Protein AF-A0A2A2JD02-F1 (afdb_monomer)

Foldseek 3Di:
DDPVVVVVLVVLQVVQWDKDWDADDFQQARQDIDIDTDGDDVVVSVVVVVVCVQPDFDWDQDPPHNDTDGPVVPDDDDDDDDPDDDPPDPDDDDDDDDDDDDPPDDPPPDDDLCCVPLPQLLQQLLQLAPCSVVSCVVRADPKAWPDKDWAQQDPVSPWIWIWTWIARVVQLETETYTEDTPVLLVCQVVVPCVQQPDWDAALLGDIGGPSLLSSLCVRCVVCVVVSLLVVCVVRVPGAYEFEYAESRLSSSVSVLSNCCSVVVDDSVRYHYDYAQYDPDDWDGAWDWAFPDQQEVVGDIDIDGDTDDCVGCVVDPDPSDPCRRQHHNNDRSNVCSHPPD

Mean predicted aligned error: 16.45 Å

Nearest PDB structures (foldseek):
  2ix9-assembly1_A  TM=7.302E-01  e=7.515E-09  Aspergillus niger
  1usw-assembly1_A  TM=7.615E-01  e=2.563E-08  Aspergillus niger
  2bjh-assembly3_C  TM=7.466E-01  e=2.563E-08  Aspergillus niger
  5ap9-assembly1_A  TM=7.128E-01  e=1.981E-07  Thermomyces lanuginosus
  3g7n-assembly2_B  TM=6.632E-01  e=7.336E-08  Penicillium expansum

Organism: NCBI:txid2018661

Sequence (340 aa):
MNVHNNRVGRRVAANTMRTECKCHGVSGSCVTKTCWKVVNRLSNITTLLRKKYTNAQQVIVKPNSNALIIQSMISSGRGRTERYLSEAKANKMLSLVLSACLVGLLSAATYSDDVARNKMLHLAAAAYSDNPQLCLTNKFTNAVLKKNYHIGCDFENVDTCSGYLATLNGDKAILLVFRGTQGFLQLILEADKSVLEEHVDWVGGGKVSKYFSSAFMAVWNHGMKDDYLTLRSQYPGYQVWVTGHSLGAAMANLAASYLIANKLADAANMQVVTFGEAFGYRHQQYEVFYHNDMRPGAAYKVCQGDEDNSCSDGLLIAASIPDHVTYFQHNIMAWGTFEL

InterPro domains:
  IPR002921 Fungal lipase-type domain [PF01764] (176-278)
  IPR005817 Wnt [PF00110] (1-67)
  IPR018161 Wnt protein, conserved site [PS00246] (21-30)
  IPR029058 Alpha/Beta hydrolase fold [G3DSA:3.40.50.1820] (114-277)
  IPR029058 Alpha/Beta hydrolase fold [G3DSA:3.40.50.1820] (278-339)
  IPR029058 Alpha/Beta hydrolase fold [SSF53474] (119-332)

pLDDT: mean 74.25, std 19.11, range [31.0, 98.44]

Structure (mmCIF, N/CA/C/O backbone):
data_AF-A0A2A2JD02-F1
#
_entry.id   AF-A0A2A2JD02-F1
#
loop_
_atom_site.group_PDB
_atom_site.id
_atom_site.type_symbol
_atom_site.label_atom_id
_atom_site.label_alt_id
_atom_site.label_comp_id
_atom_site.label_asym_id
_atom_site.label_entity_id
_atom_site.label_seq_id
_atom_site.pdbx_PDB_ins_code
_atom_site.Cartn_x
_atom_site.Cartn_y
_atom_site.Cartn_z
_atom_site.occupancy
_atom_site.B_iso_or_equiv
_atom_site.auth_seq_id
_atom_site.auth_comp_id
_atom_site.auth_asym_id
_atom_site.auth_atom_id
_atom_site.pdbx_PDB_model_num
ATOM 1 N N . MET A 1 1 ? 28.364 -27.036 -42.033 1.00 48.81 1 MET A N 1
ATOM 2 C CA . MET A 1 1 ? 28.108 -25.681 -41.485 1.00 48.81 1 MET A CA 1
ATOM 3 C C . MET A 1 1 ? 29.445 -25.085 -41.035 1.00 48.81 1 MET A C 1
ATOM 5 O O . MET A 1 1 ? 30.215 -25.793 -40.403 1.00 48.81 1 MET A O 1
ATOM 9 N N . ASN A 1 2 ? 29.781 -23.861 -41.454 1.00 72.31 2 ASN A N 1
ATOM 10 C CA . ASN A 1 2 ? 31.137 -23.289 -41.369 1.00 72.31 2 ASN A CA 1
ATOM 11 C C . ASN A 1 2 ? 31.634 -23.151 -39.905 1.00 72.31 2 ASN A C 1
ATOM 13 O O . ASN A 1 2 ? 30.996 -22.474 -39.097 1.00 72.31 2 ASN A O 1
ATOM 17 N N . VAL A 1 3 ? 32.781 -23.766 -39.572 1.00 76.38 3 VAL A N 1
ATOM 18 C CA . VAL A 1 3 ? 33.400 -23.760 -38.224 1.00 76.38 3 VAL A CA 1
ATOM 19 C C . VAL A 1 3 ? 33.625 -22.334 -37.710 1.00 76.38 3 VAL A C 1
ATOM 21 O O . VAL A 1 3 ? 33.445 -22.064 -36.520 1.00 76.38 3 VAL A O 1
ATOM 24 N N . HIS A 1 4 ? 33.949 -21.399 -38.608 1.00 76.06 4 HIS A N 1
ATOM 25 C CA . HIS A 1 4 ? 34.109 -19.987 -38.278 1.00 76.06 4 HIS A CA 1
ATOM 26 C C . HIS A 1 4 ? 32.797 -19.362 -37.785 1.00 76.06 4 HIS A C 1
ATOM 28 O O . HIS A 1 4 ? 32.778 -18.748 -36.720 1.00 76.06 4 HIS A O 1
ATOM 34 N N . ASN A 1 5 ? 31.692 -19.572 -38.505 1.00 79.06 5 ASN A N 1
ATOM 35 C CA . ASN A 1 5 ? 30.388 -18.997 -38.160 1.00 79.06 5 ASN A CA 1
ATOM 36 C C . ASN A 1 5 ? 29.882 -19.537 -36.819 1.00 79.06 5 ASN A C 1
ATOM 38 O O . ASN A 1 5 ? 29.409 -18.769 -35.983 1.00 79.06 5 ASN A O 1
ATOM 42 N N . ASN A 1 6 ? 30.084 -20.833 -36.566 1.00 80.69 6 ASN A N 1
ATOM 43 C CA . ASN A 1 6 ? 29.745 -21.445 -35.282 1.00 80.69 6 ASN A CA 1
ATOM 44 C C . ASN A 1 6 ? 30.583 -20.852 -34.136 1.00 80.69 6 ASN A C 1
ATOM 46 O O . ASN A 1 6 ? 30.063 -20.593 -33.050 1.00 80.69 6 ASN A O 1
ATOM 50 N N . ARG A 1 7 ? 31.877 -20.589 -34.372 1.00 82.75 7 ARG A N 1
ATOM 51 C CA . ARG A 1 7 ? 32.766 -19.950 -33.388 1.00 82.75 7 ARG A CA 1
ATOM 52 C C . ARG A 1 7 ? 32.373 -18.498 -33.112 1.00 82.75 7 ARG A C 1
ATOM 54 O O . ARG A 1 7 ? 32.372 -18.092 -31.952 1.00 82.75 7 ARG A O 1
ATOM 61 N N . VAL A 1 8 ? 32.025 -17.730 -34.144 1.00 84.00 8 VAL A N 1
ATOM 62 C CA . VAL A 1 8 ? 31.552 -16.342 -34.004 1.00 84.00 8 VAL A CA 1
ATOM 63 C C . VAL A 1 8 ? 30.224 -16.301 -33.251 1.00 84.00 8 VAL A C 1
ATOM 65 O O . VAL A 1 8 ? 30.105 -15.528 -32.304 1.00 84.00 8 VAL A O 1
ATOM 68 N N . GLY A 1 9 ? 29.271 -17.175 -33.593 1.00 84.25 9 GLY A N 1
ATOM 69 C CA . GLY A 1 9 ? 27.986 -17.289 -32.899 1.00 84.25 9 GLY A CA 1
ATOM 70 C C . GLY A 1 9 ? 28.154 -17.598 -31.411 1.00 84.25 9 GLY A C 1
ATOM 71 O O . GLY A 1 9 ? 27.642 -16.857 -30.575 1.00 84.25 9 GLY A O 1
ATOM 72 N N . ARG A 1 10 ? 28.960 -18.613 -31.065 1.00 87.56 10 ARG A N 1
ATOM 73 C CA . ARG A 1 10 ? 29.265 -18.943 -29.659 1.00 87.56 10 ARG A CA 1
ATOM 74 C C . ARG A 1 10 ? 29.948 -17.795 -28.918 1.00 87.56 10 ARG A C 1
ATOM 76 O O . ARG A 1 10 ? 29.599 -17.526 -27.776 1.00 87.56 10 ARG A O 1
ATOM 83 N N . ARG A 1 11 ? 30.887 -17.093 -29.561 1.00 86.56 11 ARG A N 1
ATOM 84 C CA . ARG A 1 11 ? 31.579 -15.945 -28.951 1.00 86.56 11 ARG A CA 1
ATOM 85 C C . ARG A 1 11 ? 30.631 -14.775 -28.697 1.00 86.56 11 ARG A C 1
ATOM 87 O O . ARG A 1 11 ? 30.708 -14.159 -27.643 1.00 86.56 11 ARG A O 1
ATOM 94 N N . VAL A 1 12 ? 29.741 -14.461 -29.639 1.00 86.38 12 VAL A N 1
ATOM 95 C CA . VAL A 1 12 ? 28.748 -13.394 -29.444 1.00 86.38 12 VAL A CA 1
ATOM 96 C C . VAL A 1 12 ? 27.753 -13.783 -28.355 1.00 86.38 12 VAL A C 1
ATOM 98 O O . VAL A 1 12 ? 27.479 -12.957 -27.491 1.00 86.38 12 VAL A O 1
ATOM 101 N N . ALA A 1 13 ? 27.283 -15.032 -28.333 1.00 86.62 13 ALA A N 1
ATOM 102 C CA . ALA A 1 13 ? 26.402 -15.526 -27.278 1.00 86.62 13 ALA A CA 1
ATOM 103 C C . ALA A 1 13 ? 27.061 -15.437 -25.891 1.00 86.62 13 ALA A C 1
ATOM 105 O O . ALA A 1 13 ? 26.454 -14.891 -24.976 1.00 86.62 13 ALA A O 1
ATOM 106 N N . ALA A 1 14 ? 28.316 -15.882 -25.757 1.00 85.69 14 ALA A N 1
ATOM 107 C CA . ALA A 1 14 ? 29.069 -15.832 -24.502 1.00 85.69 14 ALA A CA 1
ATOM 108 C C . ALA A 1 14 ? 29.338 -14.392 -24.029 1.00 85.69 14 ALA A C 1
ATOM 110 O O . ALA A 1 14 ? 29.111 -14.062 -22.868 1.00 85.69 14 ALA A O 1
ATOM 111 N N . ASN A 1 15 ? 29.754 -13.502 -24.934 1.00 83.56 15 ASN A N 1
ATOM 112 C CA . ASN A 1 15 ? 30.090 -12.118 -24.582 1.00 83.56 15 ASN A CA 1
ATOM 113 C C . ASN A 1 15 ? 28.865 -11.243 -24.285 1.00 83.56 15 ASN A C 1
ATOM 115 O O . ASN A 1 15 ? 29.020 -10.139 -23.775 1.00 83.56 15 ASN A O 1
ATOM 119 N N . THR A 1 16 ? 27.662 -11.694 -24.642 1.00 84.00 16 THR A N 1
ATOM 120 C CA . THR A 1 16 ? 26.415 -10.940 -24.434 1.00 84.00 16 THR A CA 1
ATOM 121 C C . THR A 1 16 ? 25.514 -11.577 -23.384 1.00 84.00 16 THR A C 1
ATOM 123 O O . THR A 1 16 ? 24.371 -11.143 -23.229 1.00 84.00 16 THR A O 1
ATOM 126 N N . MET A 1 17 ? 26.011 -12.590 -22.664 1.00 87.00 17 MET A N 1
ATOM 127 C CA . MET A 1 17 ? 25.272 -13.240 -21.586 1.00 87.00 17 MET A CA 1
ATOM 128 C C . MET A 1 17 ? 24.849 -12.222 -20.530 1.00 87.00 17 MET A C 1
ATOM 130 O O . MET A 1 17 ? 25.663 -11.441 -20.027 1.00 87.00 17 MET A O 1
ATOM 134 N N . ARG A 1 18 ? 23.576 -12.280 -20.149 1.00 82.44 18 ARG A N 1
ATOM 135 C CA . ARG A 1 18 ? 23.028 -11.457 -19.072 1.00 82.44 18 ARG A CA 1
ATOM 136 C C . ARG A 1 18 ? 22.984 -12.256 -17.779 1.00 82.44 18 ARG A C 1
ATOM 138 O O . ARG A 1 18 ? 22.899 -13.482 -17.796 1.00 82.44 18 ARG A O 1
ATOM 145 N N . THR A 1 19 ? 23.077 -11.557 -16.660 1.00 84.12 19 THR A N 1
ATOM 146 C CA . THR A 1 19 ? 22.774 -12.157 -15.363 1.00 84.12 19 THR A CA 1
ATOM 147 C C . THR A 1 19 ? 21.264 -12.085 -15.180 1.00 84.12 19 THR A C 1
ATOM 149 O O . THR A 1 19 ? 20.707 -10.991 -15.189 1.00 84.12 19 THR A O 1
ATOM 152 N N . GLU A 1 20 ? 20.612 -13.232 -15.050 1.00 78.44 20 GLU A N 1
ATOM 153 C CA . GLU A 1 20 ? 19.243 -13.311 -14.546 1.00 78.44 20 GLU A CA 1
ATOM 154 C C . GLU A 1 20 ? 19.295 -13.697 -13.074 1.00 78.44 20 GLU A C 1
ATOM 156 O O . GLU A 1 20 ? 20.150 -14.480 -12.663 1.00 78.44 20 GLU A O 1
ATOM 161 N N . CYS A 1 21 ? 18.399 -13.127 -12.280 1.00 79.56 21 CYS A N 1
ATOM 162 C CA . CYS A 1 21 ? 18.263 -13.448 -10.872 1.00 79.56 21 CYS A CA 1
ATOM 163 C C . CYS A 1 21 ? 16.833 -13.888 -10.608 1.00 79.56 21 CYS A C 1
ATOM 165 O O . CYS A 1 21 ? 15.897 -13.216 -11.034 1.00 79.56 21 CYS A O 1
ATOM 167 N N . LYS A 1 22 ? 16.673 -14.989 -9.879 1.00 63.88 22 LYS A N 1
ATOM 168 C CA . LYS A 1 22 ? 15.402 -15.373 -9.284 1.00 63.88 22 LYS A CA 1
ATOM 169 C C . LYS A 1 22 ? 15.422 -15.000 -7.814 1.00 63.88 22 LYS A C 1
ATOM 171 O O . LYS A 1 22 ? 16.322 -15.387 -7.071 1.00 63.88 22 LYS A O 1
ATOM 176 N N . CYS A 1 23 ? 14.428 -14.222 -7.430 1.00 61.84 23 CYS A N 1
ATOM 177 C CA . CYS A 1 23 ? 14.192 -13.842 -6.054 1.00 61.84 23 CYS A CA 1
ATOM 178 C C . CYS A 1 23 ? 13.525 -14.984 -5.284 1.00 61.84 23 CYS A C 1
ATOM 180 O O . CYS A 1 23 ? 12.665 -15.694 -5.809 1.00 61.84 23 CYS A O 1
ATOM 182 N N . HIS A 1 24 ? 13.945 -15.147 -4.038 1.00 53.59 24 HIS A N 1
ATOM 183 C CA . HIS A 1 24 ? 13.437 -16.097 -3.066 1.00 53.59 24 HIS A CA 1
ATOM 184 C C . HIS A 1 24 ? 12.996 -15.322 -1.821 1.00 53.59 24 HIS A C 1
ATOM 186 O O . HIS A 1 24 ? 13.751 -14.534 -1.249 1.00 53.59 24 HIS A O 1
ATOM 192 N N . GLY A 1 25 ? 11.761 -15.563 -1.406 1.00 41.78 25 GLY A N 1
ATOM 193 C CA . GLY A 1 25 ? 11.112 -14.900 -0.283 1.00 41.78 25 GLY A CA 1
ATOM 194 C C . GLY A 1 25 ? 9.611 -15.167 -0.330 1.00 41.78 25 GLY A C 1
ATOM 195 O O . GLY A 1 25 ? 9.108 -15.750 -1.294 1.00 41.78 25 GLY A O 1
ATOM 196 N N . VAL A 1 26 ? 8.901 -14.802 0.733 1.00 37.31 26 VAL A N 1
ATOM 197 C CA . VAL A 1 26 ? 7.452 -15.028 0.845 1.00 37.31 26 VAL A CA 1
ATOM 198 C C . VAL A 1 26 ? 6.699 -13.831 0.249 1.00 37.31 26 VAL A C 1
ATOM 200 O O . VAL A 1 26 ? 7.147 -12.697 0.423 1.00 37.31 26 VAL A O 1
ATOM 203 N N . SER A 1 27 ? 5.609 -14.098 -0.484 1.00 40.66 27 SER A N 1
ATOM 204 C CA . SER A 1 27 ? 4.650 -13.140 -1.078 1.00 40.66 27 SER A CA 1
ATOM 205 C C . SER A 1 27 ? 5.241 -11.784 -1.489 1.00 40.66 27 SER A C 1
ATOM 207 O O . SER A 1 27 ? 5.032 -10.795 -0.800 1.00 40.66 27 SER A O 1
ATOM 209 N N . GLY A 1 28 ? 5.999 -11.696 -2.581 1.00 42.41 28 GLY A N 1
ATOM 210 C CA . GLY A 1 28 ? 6.565 -10.401 -3.006 1.00 42.41 28 GLY A CA 1
ATOM 211 C C . GLY A 1 28 ? 8.066 -10.278 -2.804 1.00 42.41 28 GLY A C 1
ATOM 212 O O . GLY A 1 28 ? 8.774 -9.745 -3.652 1.00 42.41 28 GLY A O 1
ATOM 213 N N . SER A 1 29 ? 8.568 -10.786 -1.681 1.00 38.72 29 SER A N 1
ATOM 214 C CA . SER A 1 29 ? 9.893 -10.400 -1.195 1.00 38.72 29 SER A CA 1
ATOM 215 C C . SER A 1 29 ? 11.058 -11.101 -1.915 1.00 38.72 29 SER A C 1
ATOM 217 O O . SER A 1 29 ? 11.017 -12.291 -2.229 1.00 38.72 29 SER A O 1
ATOM 219 N N . CYS A 1 30 ? 12.142 -10.352 -2.144 1.00 43.41 30 CYS A N 1
ATOM 220 C CA . CYS A 1 30 ? 13.426 -10.848 -2.648 1.00 43.41 30 CYS A CA 1
ATOM 221 C C . CYS A 1 30 ? 14.468 -10.887 -1.519 1.00 43.41 30 CYS A C 1
ATOM 223 O O . CYS A 1 30 ? 15.537 -10.286 -1.622 1.00 43.41 30 CYS A O 1
ATOM 225 N N . VAL A 1 31 ? 14.127 -11.557 -0.411 1.00 42.66 31 VAL A N 1
ATOM 226 C CA . VAL A 1 31 ? 14.985 -11.651 0.788 1.00 42.66 31 VAL A CA 1
ATOM 227 C C . VAL A 1 31 ? 16.331 -12.283 0.441 1.00 42.66 31 VAL A C 1
ATOM 229 O O . VAL A 1 31 ? 17.381 -11.866 0.924 1.00 42.66 31 VAL A O 1
ATOM 232 N N . THR A 1 32 ? 16.311 -13.278 -0.441 1.00 43.97 32 THR A N 1
ATOM 233 C CA . THR A 1 32 ? 17.511 -13.858 -1.041 1.00 43.97 32 THR A CA 1
ATOM 234 C C . THR A 1 32 ? 17.310 -13.920 -2.550 1.00 43.97 32 THR A C 1
ATOM 236 O O . THR A 1 32 ? 16.182 -13.970 -3.035 1.00 43.97 32 THR A O 1
ATOM 239 N N . LYS A 1 33 ? 18.386 -13.891 -3.337 1.00 65.00 33 LYS A N 1
ATOM 240 C CA . LYS A 1 33 ? 18.283 -14.116 -4.781 1.00 65.00 33 LYS A CA 1
ATOM 241 C C . LYS A 1 33 ? 19.360 -15.055 -5.260 1.00 65.00 33 LYS A C 1
ATOM 243 O O . LYS A 1 33 ? 20.528 -14.916 -4.901 1.00 65.00 33 LYS A O 1
ATOM 248 N N . THR A 1 34 ? 18.965 -15.979 -6.117 1.00 61.75 34 THR A N 1
ATOM 249 C CA . THR A 1 34 ? 19.893 -16.840 -6.833 1.00 61.75 34 THR A CA 1
ATOM 250 C C . THR A 1 34 ? 20.030 -16.297 -8.241 1.00 61.75 34 THR A C 1
ATOM 252 O O . THR A 1 34 ? 19.052 -16.186 -8.974 1.00 61.75 34 THR A O 1
ATOM 255 N N . CYS A 1 35 ? 21.251 -15.921 -8.611 1.00 80.19 35 CYS A N 1
ATOM 256 C CA . CYS A 1 35 ? 21.554 -15.377 -9.926 1.00 80.19 35 CYS A CA 1
ATOM 257 C C . CYS A 1 35 ? 22.375 -16.367 -10.746 1.00 80.19 35 CYS A C 1
ATOM 259 O O . CYS A 1 35 ? 23.291 -17.001 -10.226 1.00 80.19 35 CYS A O 1
ATOM 261 N N . TRP A 1 36 ? 22.093 -16.455 -12.040 1.00 86.75 36 TRP A N 1
ATOM 262 C CA . TRP A 1 36 ? 22.868 -17.244 -12.990 1.00 86.75 36 TRP A CA 1
ATOM 263 C C . TRP A 1 36 ? 23.049 -16.489 -14.305 1.00 86.75 36 TRP A C 1
ATOM 265 O O . TRP A 1 36 ? 22.286 -15.593 -14.673 1.00 86.75 36 TRP A O 1
ATOM 275 N N . LYS A 1 37 ? 24.119 -16.829 -15.024 1.00 87.94 37 LYS A N 1
ATOM 276 C CA . LYS A 1 37 ? 24.368 -16.297 -16.363 1.00 87.94 37 LYS A CA 1
ATOM 277 C C . LYS A 1 37 ? 23.509 -17.055 -17.365 1.00 87.94 37 LYS A C 1
ATOM 279 O O . LYS A 1 37 ? 23.608 -18.274 -17.469 1.00 87.94 37 LYS A O 1
ATOM 284 N N . VAL A 1 38 ? 22.723 -16.326 -18.145 1.00 88.75 38 VAL A N 1
ATOM 285 C CA . VAL A 1 38 ? 21.934 -16.873 -19.250 1.00 88.75 38 VAL A CA 1
ATOM 286 C C . VAL A 1 38 ? 22.378 -16.275 -20.576 1.00 88.75 38 VAL A C 1
ATOM 288 O O . VAL A 1 38 ? 22.891 -15.154 -20.651 1.00 88.75 38 VAL A O 1
ATOM 291 N N . VAL A 1 39 ? 22.154 -17.026 -21.649 1.00 87.69 39 VAL A N 1
ATOM 292 C CA . VAL A 1 39 ? 22.328 -16.523 -23.012 1.00 87.69 39 VAL A CA 1
ATOM 293 C C . VAL A 1 39 ? 21.288 -15.430 -23.277 1.00 87.69 39 VAL A C 1
ATOM 295 O O . VAL A 1 39 ? 20.143 -15.525 -22.842 1.00 87.69 39 VAL A O 1
ATOM 298 N N . ASN A 1 40 ? 21.694 -14.363 -23.966 1.00 84.88 40 ASN A N 1
ATOM 299 C CA . ASN A 1 40 ? 20.793 -13.267 -24.322 1.00 84.88 40 ASN A CA 1
ATOM 300 C C . ASN A 1 40 ? 19.663 -13.750 -25.250 1.00 84.88 40 ASN A C 1
ATOM 302 O O . ASN A 1 40 ? 19.802 -14.767 -25.933 1.00 84.88 40 ASN A O 1
ATOM 306 N N . ARG A 1 41 ? 18.561 -12.995 -25.325 1.00 84.62 41 ARG A N 1
ATOM 307 C CA . ARG A 1 41 ? 17.466 -13.292 -26.257 1.00 84.62 41 ARG A CA 1
ATOM 308 C C . ARG A 1 41 ? 18.012 -13.390 -27.680 1.00 84.62 41 ARG A C 1
ATOM 310 O O . ARG A 1 41 ? 18.840 -12.574 -28.095 1.00 84.62 41 ARG A O 1
ATOM 317 N N . LEU A 1 42 ? 17.517 -14.370 -28.435 1.00 84.56 42 LEU A N 1
ATOM 318 C CA . LEU A 1 42 ? 17.995 -14.628 -29.792 1.00 84.56 42 LEU A CA 1
ATOM 319 C C . LEU A 1 42 ? 17.878 -13.383 -30.682 1.00 84.56 42 LEU A C 1
ATOM 321 O O . LEU A 1 42 ? 18.809 -13.110 -31.428 1.00 84.56 42 LEU A O 1
ATOM 325 N N . SER A 1 43 ? 16.815 -12.586 -30.527 1.00 81.31 43 SER A N 1
ATOM 326 C CA . SER A 1 43 ? 16.613 -11.315 -31.239 1.00 81.31 43 SER A CA 1
ATOM 327 C C . SER A 1 43 ? 17.775 -10.329 -31.059 1.00 81.31 43 SER A C 1
ATOM 329 O O . SER A 1 43 ? 18.256 -9.733 -32.024 1.00 81.31 43 SER A O 1
ATOM 331 N N . ASN A 1 44 ? 18.293 -10.195 -29.838 1.00 80.69 44 ASN A N 1
ATOM 332 C CA . ASN A 1 44 ? 19.428 -9.319 -29.546 1.00 80.69 44 ASN A CA 1
ATOM 333 C C . ASN A 1 44 ? 20.713 -9.858 -30.181 1.00 80.69 44 ASN A C 1
ATOM 335 O O . ASN A 1 44 ? 21.484 -9.105 -30.782 1.00 80.69 44 ASN A O 1
ATOM 339 N N . ILE A 1 45 ? 20.922 -11.176 -30.102 1.00 85.06 45 ILE A N 1
ATOM 340 C CA . ILE A 1 45 ? 22.065 -11.850 -30.729 1.00 85.06 45 ILE A CA 1
ATOM 341 C C . ILE A 1 45 ? 22.016 -11.676 -32.251 1.00 85.06 45 ILE A C 1
ATOM 343 O O . ILE A 1 45 ? 23.033 -11.335 -32.858 1.00 85.06 45 ILE A O 1
ATOM 347 N N . THR A 1 46 ? 20.848 -11.848 -32.874 1.00 82.50 46 THR A N 1
ATOM 348 C CA . THR A 1 46 ? 20.672 -11.684 -34.322 1.00 82.50 46 THR A CA 1
ATOM 349 C C . THR A 1 46 ? 20.898 -10.245 -34.757 1.00 82.50 46 THR A C 1
ATOM 351 O O . THR A 1 46 ? 21.584 -10.027 -35.752 1.00 82.50 46 THR A O 1
ATOM 354 N N . THR A 1 47 ? 20.425 -9.257 -33.993 1.00 83.38 47 THR A N 1
ATOM 355 C CA . THR A 1 47 ? 20.657 -7.834 -34.286 1.00 83.38 47 THR A CA 1
ATOM 356 C C . THR A 1 47 ? 22.141 -7.479 -34.209 1.00 83.38 47 THR A C 1
ATOM 358 O O . THR A 1 47 ? 22.674 -6.828 -35.111 1.00 83.38 47 THR A O 1
ATOM 361 N N . LEU A 1 48 ? 22.849 -7.960 -33.183 1.00 83.38 48 LEU A N 1
ATOM 362 C CA . LEU A 1 48 ? 24.291 -7.742 -33.042 1.00 83.38 48 LEU A CA 1
ATOM 363 C C . LEU A 1 48 ? 25.093 -8.424 -34.154 1.00 83.38 48 LEU A C 1
ATOM 365 O O . LEU A 1 48 ? 26.018 -7.820 -34.706 1.00 83.38 48 LEU A O 1
ATOM 369 N N . LEU A 1 49 ? 24.744 -9.664 -34.502 1.00 86.38 49 LEU A N 1
ATOM 370 C CA . LEU A 1 49 ? 25.372 -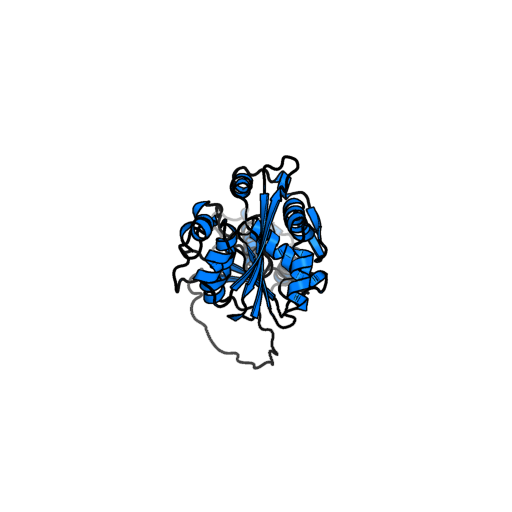10.385 -35.608 1.00 86.38 49 LEU A CA 1
ATOM 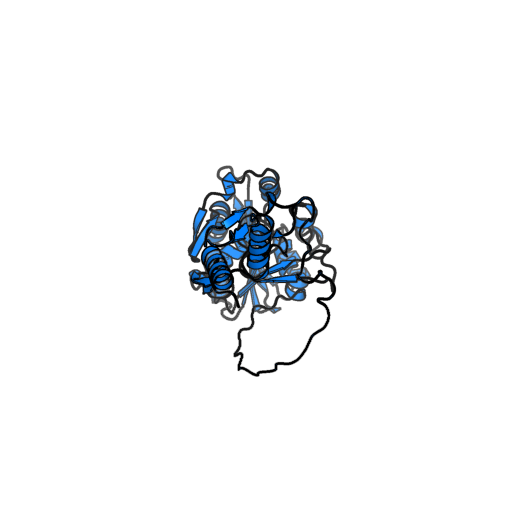371 C C . LEU A 1 49 ? 25.103 -9.693 -36.943 1.00 86.38 49 LEU A C 1
ATOM 373 O O . LEU A 1 49 ? 26.043 -9.518 -37.716 1.00 86.38 49 LEU A O 1
ATOM 377 N N . ARG A 1 50 ? 23.868 -9.236 -37.186 1.00 84.06 50 ARG A N 1
ATOM 378 C CA . ARG A 1 50 ? 23.501 -8.474 -38.386 1.00 84.06 50 ARG A CA 1
ATOM 379 C C . ARG A 1 50 ? 24.328 -7.201 -38.477 1.00 84.06 50 ARG A C 1
ATOM 381 O O . ARG A 1 50 ? 24.989 -7.019 -39.488 1.00 84.06 50 ARG A O 1
ATOM 388 N N . LYS A 1 51 ? 24.398 -6.393 -37.414 1.00 83.38 51 LYS A N 1
ATOM 389 C CA . LYS A 1 51 ? 25.201 -5.156 -37.383 1.00 83.38 51 LYS A CA 1
ATOM 390 C C . LYS A 1 51 ? 26.685 -5.414 -37.665 1.00 83.38 51 LYS A C 1
ATOM 392 O O . LYS A 1 51 ? 27.313 -4.694 -38.437 1.00 83.38 51 LYS A O 1
ATOM 397 N N . LYS A 1 52 ? 27.268 -6.458 -37.064 1.00 81.94 52 LYS A N 1
ATOM 398 C CA . LYS A 1 52 ? 28.667 -6.839 -37.333 1.00 81.94 52 LYS A CA 1
ATOM 399 C C . LYS A 1 52 ? 28.859 -7.307 -38.769 1.00 81.94 52 LYS A C 1
ATOM 401 O O . LYS A 1 52 ? 29.834 -6.923 -39.401 1.00 81.94 52 LYS A O 1
ATOM 406 N N . TYR A 1 53 ? 27.924 -8.090 -39.292 1.00 82.06 53 TYR A N 1
ATOM 407 C CA . TYR A 1 53 ? 27.961 -8.562 -40.668 1.00 82.06 53 TYR A CA 1
ATOM 408 C C . TYR A 1 53 ? 27.789 -7.418 -41.672 1.00 82.06 53 TYR A C 1
ATOM 410 O O . TYR A 1 53 ? 28.488 -7.401 -42.683 1.00 82.06 53 TYR A O 1
ATOM 418 N N . THR A 1 54 ? 26.916 -6.443 -41.388 1.00 79.38 54 THR A N 1
ATOM 419 C CA . THR A 1 54 ? 26.689 -5.260 -42.230 1.00 79.38 54 THR A CA 1
ATOM 420 C C . THR A 1 54 ? 27.858 -4.273 -42.195 1.00 79.38 54 THR A C 1
ATOM 422 O O . THR A 1 54 ? 28.080 -3.533 -43.148 1.00 79.38 54 THR A O 1
ATOM 425 N N . ASN A 1 55 ? 28.665 -4.289 -41.143 1.00 78.25 55 ASN A N 1
ATOM 426 C CA . ASN A 1 55 ? 29.830 -3.410 -41.048 1.00 78.25 55 ASN A CA 1
ATOM 427 C C . ASN A 1 55 ? 31.142 -4.117 -41.422 1.00 78.25 55 ASN A C 1
ATOM 429 O O . ASN A 1 55 ? 32.175 -3.467 -41.533 1.00 78.25 55 A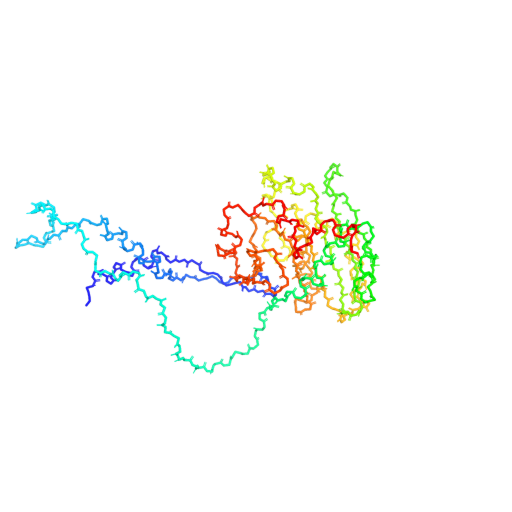SN A O 1
ATOM 433 N N . ALA A 1 56 ? 31.123 -5.438 -41.620 1.00 80.44 56 ALA A N 1
ATOM 434 C CA . ALA A 1 56 ? 32.311 -6.197 -41.985 1.00 80.44 56 ALA A CA 1
ATOM 435 C C . ALA A 1 56 ? 32.773 -5.881 -43.415 1.00 80.44 56 ALA A C 1
ATOM 437 O O . ALA A 1 56 ? 31.962 -5.802 -44.343 1.00 80.44 56 ALA A O 1
ATOM 438 N N . GLN A 1 57 ? 34.092 -5.772 -43.583 1.00 80.12 57 GLN A N 1
ATOM 439 C CA . GLN A 1 57 ? 34.740 -5.640 -44.882 1.00 80.12 57 GLN A CA 1
ATOM 440 C C . GLN A 1 57 ? 34.684 -6.973 -45.638 1.00 80.12 57 GLN A C 1
ATOM 442 O O . GLN A 1 57 ? 35.033 -8.021 -45.094 1.00 80.12 57 GLN A O 1
ATOM 447 N N . GLN A 1 58 ? 34.270 -6.934 -46.905 1.00 77.88 58 GLN A N 1
ATOM 448 C CA . GLN A 1 58 ? 34.318 -8.111 -47.771 1.00 77.88 58 GLN A CA 1
ATOM 449 C C . GLN A 1 58 ? 35.755 -8.394 -48.201 1.00 77.88 58 GLN A C 1
ATOM 451 O O . GLN A 1 58 ? 36.467 -7.485 -48.638 1.00 77.88 58 GLN A O 1
ATOM 456 N N . VAL A 1 59 ? 36.160 -9.656 -48.095 1.00 79.00 59 VAL A N 1
ATOM 457 C CA . VAL A 1 59 ? 37.483 -10.137 -48.490 1.00 79.00 59 VAL A CA 1
ATOM 458 C C . VAL A 1 59 ? 37.355 -11.405 -49.325 1.00 79.00 59 VAL A C 1
ATOM 460 O O . VAL A 1 59 ? 36.450 -12.210 -49.103 1.00 79.00 59 VAL A O 1
ATOM 463 N N . ILE A 1 60 ? 38.276 -11.591 -50.262 1.00 78.56 60 ILE A N 1
ATOM 464 C CA . ILE A 1 60 ? 38.436 -12.815 -51.052 1.00 78.56 60 ILE A CA 1
ATOM 465 C C . ILE A 1 60 ? 39.816 -13.421 -50.785 1.00 78.56 60 ILE A C 1
ATOM 467 O O . ILE A 1 60 ? 40.729 -12.735 -50.325 1.00 78.56 60 ILE A O 1
ATOM 471 N N . VAL A 1 61 ? 39.974 -14.711 -51.068 1.00 79.38 61 VAL A N 1
ATOM 472 C CA . VAL A 1 61 ? 41.271 -15.390 -50.970 1.00 79.38 61 VAL A CA 1
ATOM 473 C C . VAL A 1 61 ? 42.082 -15.081 -52.227 1.00 79.38 61 VAL A C 1
ATOM 475 O O . VAL A 1 61 ? 41.569 -15.205 -53.341 1.00 79.38 61 VAL A O 1
ATOM 478 N N . LYS A 1 62 ? 43.336 -14.658 -52.062 1.00 77.81 62 LYS A N 1
ATOM 479 C CA . LYS A 1 62 ? 44.244 -14.397 -53.183 1.00 77.81 62 LYS A CA 1
ATOM 480 C C . LYS A 1 62 ? 44.529 -15.705 -53.946 1.00 77.81 62 LYS A C 1
ATOM 482 O O . LYS A 1 62 ? 44.795 -16.721 -53.308 1.00 77.81 62 LYS A O 1
ATOM 487 N N . PRO A 1 63 ? 44.550 -15.710 -55.291 1.00 77.25 63 PRO A N 1
ATOM 488 C CA . PRO A 1 63 ? 44.969 -16.888 -56.046 1.00 77.25 63 PRO A CA 1
ATOM 489 C C . PRO A 1 63 ? 46.370 -17.346 -55.611 1.00 77.25 63 PRO A C 1
ATOM 491 O O . PRO A 1 63 ? 47.278 -16.523 -55.484 1.00 77.25 63 PRO A O 1
ATOM 494 N N . ASN A 1 64 ? 46.538 -18.649 -55.372 1.00 77.25 64 ASN A N 1
ATOM 495 C CA . ASN A 1 64 ? 47.802 -19.289 -54.977 1.00 77.25 64 ASN A CA 1
ATOM 496 C C . ASN A 1 64 ? 48.379 -18.844 -53.615 1.00 77.25 64 ASN A C 1
ATOM 498 O O . ASN A 1 64 ? 49.569 -19.011 -53.356 1.00 77.25 64 ASN A O 1
ATOM 502 N N . SER A 1 65 ? 47.559 -18.278 -52.724 1.00 74.75 65 SER A N 1
ATOM 503 C CA . SER A 1 65 ? 47.954 -17.927 -51.356 1.00 74.75 65 SER A CA 1
ATOM 504 C C . SER A 1 65 ? 46.754 -17.991 -50.409 1.00 74.75 65 SER A C 1
ATOM 506 O O . SER A 1 65 ? 45.619 -17.801 -50.821 1.00 74.75 65 SER A O 1
ATOM 508 N N . ASN A 1 66 ? 46.994 -18.182 -49.111 1.00 76.31 66 ASN A N 1
ATOM 509 C CA . ASN A 1 66 ? 45.943 -18.083 -48.089 1.00 76.31 66 ASN A CA 1
ATOM 510 C C . ASN A 1 66 ? 45.711 -16.637 -47.604 1.00 76.31 66 ASN A C 1
ATOM 512 O O . ASN A 1 66 ? 44.970 -16.415 -46.646 1.00 76.31 66 ASN A O 1
ATOM 516 N N . ALA A 1 67 ? 46.356 -15.649 -48.232 1.00 75.56 67 ALA A N 1
ATOM 517 C CA . ALA A 1 67 ? 46.175 -14.241 -47.904 1.00 75.56 67 ALA A CA 1
ATOM 518 C C . ALA A 1 67 ? 44.776 -13.743 -48.311 1.00 75.56 67 ALA A C 1
ATOM 520 O O . ALA A 1 67 ? 44.293 -14.027 -49.408 1.00 75.56 67 ALA A O 1
ATOM 521 N N . LEU A 1 68 ? 44.142 -12.965 -47.429 1.00 78.06 68 LEU A N 1
ATOM 522 C CA . LEU A 1 68 ? 42.850 -12.323 -47.672 1.00 78.06 68 LEU A CA 1
ATOM 523 C C . LEU A 1 68 ? 43.068 -10.922 -48.258 1.00 78.06 68 LEU A C 1
ATOM 525 O O . LEU A 1 68 ? 43.819 -10.132 -47.688 1.00 78.06 68 LEU A O 1
ATOM 529 N N . ILE A 1 69 ? 42.400 -10.604 -49.366 1.00 77.06 69 ILE A N 1
ATOM 530 C CA . ILE A 1 69 ? 42.430 -9.279 -50.008 1.00 77.06 69 ILE A CA 1
ATOM 531 C C . ILE A 1 69 ? 41.033 -8.658 -50.015 1.00 77.06 69 ILE A C 1
ATOM 533 O O . ILE A 1 69 ? 40.035 -9.365 -50.145 1.00 77.06 69 ILE A O 1
ATOM 537 N N . ILE A 1 70 ? 40.947 -7.337 -49.854 1.00 75.81 70 ILE A N 1
ATOM 538 C CA . ILE A 1 70 ? 39.671 -6.617 -49.785 1.00 75.81 70 ILE A CA 1
ATOM 539 C C . ILE A 1 70 ? 38.974 -6.631 -51.154 1.00 75.81 70 ILE A C 1
ATOM 541 O O . ILE A 1 70 ? 39.545 -6.224 -52.163 1.00 75.81 70 ILE A O 1
ATOM 545 N N . GLN A 1 71 ? 37.708 -7.053 -51.182 1.00 65.94 71 GLN A N 1
ATOM 546 C CA . GLN A 1 71 ? 36.927 -7.223 -52.413 1.00 65.94 71 GLN A CA 1
ATOM 547 C C . GLN A 1 71 ? 36.629 -5.899 -53.144 1.00 65.94 71 GLN A C 1
ATOM 549 O O . GLN A 1 71 ? 36.433 -5.901 -54.358 1.00 65.94 71 GLN A O 1
ATOM 554 N N . SER A 1 72 ? 36.662 -4.756 -52.445 1.00 59.41 72 SER A N 1
ATOM 555 C CA . SER A 1 72 ? 36.447 -3.427 -53.043 1.00 59.41 72 SER A CA 1
ATOM 556 C C . SER A 1 72 ? 37.535 -2.995 -54.032 1.00 59.41 72 SER A C 1
ATOM 558 O O . SER A 1 72 ? 37.373 -1.962 -54.671 1.00 59.41 72 SER A O 1
ATOM 560 N N . MET A 1 73 ? 38.622 -3.761 -54.185 1.00 50.75 73 MET A N 1
ATOM 561 C CA . MET A 1 73 ? 39.651 -3.493 -55.194 1.00 50.75 73 MET A CA 1
ATOM 562 C C . MET A 1 73 ? 39.370 -4.127 -56.570 1.00 50.75 73 MET A C 1
ATOM 564 O O . MET A 1 73 ? 40.187 -3.944 -57.465 1.00 50.75 73 MET A O 1
ATOM 568 N N . ILE A 1 74 ? 38.260 -4.864 -56.772 1.00 52.81 74 ILE A N 1
ATOM 569 C CA . ILE A 1 74 ? 38.043 -5.635 -58.021 1.00 52.81 74 ILE A CA 1
ATOM 570 C C . ILE A 1 74 ? 36.772 -5.270 -58.818 1.00 52.81 74 ILE A C 1
ATOM 572 O O . ILE A 1 74 ? 36.756 -5.508 -60.021 1.00 52.81 74 ILE A O 1
ATOM 576 N N . SER A 1 75 ? 35.731 -4.637 -58.261 1.00 41.12 75 SER A N 1
ATOM 577 C CA . SER A 1 75 ? 34.590 -4.195 -59.097 1.00 41.12 75 SER A CA 1
ATOM 578 C C . SER A 1 75 ? 33.625 -3.233 -58.404 1.00 41.12 75 SER A C 1
ATOM 580 O O . SER A 1 75 ? 33.249 -3.432 -57.247 1.00 41.12 75 SER A O 1
ATOM 582 N N . SER A 1 76 ? 33.170 -2.242 -59.166 1.00 45.91 76 SER A N 1
ATOM 583 C CA . SER A 1 76 ? 32.113 -1.278 -58.867 1.00 45.91 76 SER A CA 1
ATOM 584 C C . SER A 1 76 ? 30.732 -1.929 -58.674 1.00 45.91 76 SER A C 1
ATOM 586 O O . SER A 1 76 ? 30.311 -2.788 -59.440 1.00 45.91 76 SER A O 1
ATOM 588 N N . GLY A 1 77 ? 30.001 -1.456 -57.657 1.00 48.09 77 GLY A N 1
ATOM 589 C CA . GLY A 1 77 ? 28.533 -1.422 -57.642 1.00 48.09 77 GLY A CA 1
ATOM 590 C C . GLY A 1 77 ? 27.765 -2.743 -57.501 1.00 48.09 77 GLY A C 1
ATOM 591 O O . GLY A 1 77 ? 27.156 -3.210 -58.457 1.00 48.09 77 GLY A O 1
ATOM 592 N N . ARG A 1 78 ? 27.628 -3.264 -56.273 1.00 42.28 78 ARG A N 1
ATOM 593 C CA . ARG A 1 78 ? 26.391 -3.953 -55.841 1.00 42.28 78 ARG A CA 1
ATOM 594 C C . ARG A 1 78 ? 26.294 -4.003 -54.315 1.00 42.28 78 ARG A C 1
ATOM 596 O O . ARG A 1 78 ? 27.067 -4.690 -53.653 1.00 42.28 78 ARG A O 1
ATOM 603 N N . GLY A 1 79 ? 25.347 -3.247 -53.757 1.00 48.59 79 GLY A N 1
ATOM 604 C CA . GLY A 1 79 ? 24.993 -3.303 -52.337 1.00 48.59 79 GLY A CA 1
ATOM 605 C C . GLY A 1 79 ? 24.460 -4.682 -51.932 1.00 48.59 79 GLY A C 1
ATOM 606 O O . GLY A 1 79 ? 23.961 -5.438 -52.767 1.00 48.59 79 GLY A O 1
ATOM 607 N N . ARG A 1 80 ? 24.591 -5.014 -50.639 1.00 49.34 80 ARG A N 1
ATOM 608 C CA . ARG A 1 80 ? 24.166 -6.297 -50.052 1.00 49.34 80 ARG A CA 1
ATOM 609 C C . ARG A 1 80 ? 22.715 -6.625 -50.419 1.00 49.34 80 ARG A C 1
ATOM 611 O O . ARG A 1 80 ? 21.808 -5.949 -49.953 1.00 49.34 80 ARG A O 1
ATOM 618 N N . THR A 1 81 ? 22.481 -7.705 -51.161 1.00 42.53 81 THR A N 1
ATOM 619 C CA . THR A 1 81 ? 21.143 -8.309 -51.238 1.00 42.53 81 THR A CA 1
ATOM 620 C C . THR A 1 81 ? 20.929 -9.153 -49.982 1.00 42.53 81 THR A C 1
ATOM 622 O O . THR A 1 81 ? 21.642 -10.134 -49.756 1.00 42.53 81 THR A O 1
ATOM 625 N N . GLU A 1 82 ? 19.995 -8.744 -49.126 1.00 39.03 82 GLU A N 1
ATOM 626 C CA . GLU A 1 82 ? 19.625 -9.483 -47.919 1.00 39.03 82 GLU A CA 1
ATOM 627 C C . GLU A 1 82 ? 19.018 -10.847 -48.292 1.00 39.03 82 GLU A C 1
ATOM 629 O O . GLU A 1 82 ? 18.087 -10.931 -49.086 1.00 39.03 82 GLU A O 1
ATOM 634 N N . ARG A 1 83 ? 19.558 -11.937 -47.731 1.00 42.28 83 ARG A N 1
ATOM 635 C CA . ARG A 1 83 ? 18.980 -13.296 -47.798 1.00 42.28 83 ARG A CA 1
ATOM 636 C C . ARG A 1 83 ? 18.551 -13.783 -46.412 1.00 42.28 83 ARG A C 1
ATOM 638 O O . ARG A 1 83 ? 18.837 -14.915 -46.034 1.00 42.28 83 ARG A O 1
ATOM 645 N N . TYR A 1 84 ? 17.900 -12.923 -45.637 1.00 40.41 84 TYR A N 1
ATOM 646 C CA . TYR A 1 84 ? 17.165 -13.344 -44.446 1.00 40.41 84 TYR A CA 1
ATOM 647 C C . TYR A 1 84 ? 15.736 -12.814 -44.520 1.00 40.41 84 TYR A C 1
ATOM 649 O O . TYR A 1 84 ? 15.503 -11.730 -45.042 1.00 40.41 84 TYR A O 1
ATOM 657 N N . LEU A 1 85 ? 14.810 -13.666 -44.077 1.00 34.72 85 LEU A N 1
ATOM 658 C CA . LEU A 1 85 ? 13.360 -13.565 -44.221 1.00 34.72 85 LEU A CA 1
ATOM 659 C C . LEU A 1 85 ? 12.842 -12.151 -43.929 1.00 34.72 85 LEU A C 1
ATOM 661 O O . LEU A 1 85 ? 13.063 -11.618 -42.845 1.00 34.72 85 LEU A O 1
ATOM 665 N N . SER A 1 86 ? 12.126 -11.581 -44.900 1.00 36.09 86 SER A N 1
ATOM 666 C CA . SER A 1 86 ? 11.296 -10.393 -44.709 1.00 36.09 86 SER A CA 1
ATOM 667 C C . SER A 1 86 ? 10.276 -10.632 -43.593 1.00 36.09 86 SER A C 1
ATOM 669 O O . SER A 1 86 ? 9.711 -11.724 -43.519 1.00 36.09 86 SER A O 1
ATOM 671 N N . GLU A 1 87 ? 9.987 -9.600 -42.800 1.00 39.09 87 GLU A N 1
ATOM 672 C CA . GLU A 1 87 ? 8.999 -9.537 -41.704 1.00 39.09 87 GLU A CA 1
ATOM 673 C C . GLU A 1 87 ? 7.526 -9.704 -42.146 1.00 39.09 87 GLU A C 1
ATOM 675 O O . GLU A 1 87 ? 6.621 -9.039 -41.651 1.00 39.09 87 GLU A O 1
ATOM 680 N N . ALA A 1 88 ? 7.235 -10.617 -43.066 1.00 38.12 88 ALA A N 1
ATOM 681 C CA . ALA A 1 88 ? 5.877 -10.932 -43.476 1.00 38.12 88 ALA A CA 1
ATOM 682 C C . ALA A 1 88 ? 5.511 -12.346 -43.007 1.00 38.12 88 ALA A C 1
ATOM 684 O O . ALA A 1 88 ? 5.967 -13.331 -43.584 1.00 38.12 88 ALA A O 1
ATOM 685 N N . LYS A 1 89 ? 4.606 -12.406 -42.016 1.00 36.94 89 LYS A N 1
ATOM 686 C CA . LYS A 1 89 ? 3.891 -13.587 -41.477 1.00 36.94 89 LYS A CA 1
ATOM 687 C C . LYS A 1 89 ? 4.565 -14.329 -40.312 1.00 36.94 89 LYS A C 1
ATOM 689 O O . LYS A 1 89 ? 4.938 -15.489 -40.429 1.00 36.94 89 LYS A O 1
ATOM 694 N N . ALA A 1 90 ? 4.558 -13.708 -39.135 1.00 35.06 90 ALA A N 1
ATOM 695 C CA . ALA A 1 90 ? 4.498 -14.432 -37.862 1.00 35.06 90 ALA A CA 1
ATOM 696 C C . ALA A 1 90 ? 3.081 -14.303 -37.277 1.00 35.06 90 ALA A C 1
ATOM 698 O O . ALA A 1 90 ? 2.860 -13.651 -36.266 1.00 35.06 90 ALA A O 1
ATOM 699 N N . ASN A 1 91 ? 2.097 -14.877 -37.972 1.00 42.97 91 ASN A N 1
ATOM 700 C CA . ASN A 1 91 ? 0.778 -15.150 -37.411 1.00 42.97 91 ASN A CA 1
ATOM 701 C C . ASN A 1 91 ? 0.279 -16.480 -37.986 1.00 42.97 91 ASN A C 1
ATOM 703 O O . ASN A 1 91 ? 0.309 -16.669 -39.202 1.00 42.97 91 ASN A O 1
ATOM 707 N N . LYS A 1 92 ? -0.199 -17.348 -37.085 1.00 39.25 92 LYS A N 1
ATOM 708 C CA . LYS A 1 92 ? -0.558 -18.776 -37.226 1.00 39.25 92 LYS A CA 1
ATOM 709 C C . LYS A 1 92 ? 0.604 -19.759 -37.060 1.00 39.25 92 LYS A C 1
ATOM 711 O O . LYS A 1 92 ? 1.291 -20.081 -38.017 1.00 39.25 92 LYS A O 1
ATOM 716 N N . MET A 1 93 ? 0.730 -20.295 -35.847 1.00 31.00 93 MET A N 1
ATOM 717 C CA . MET A 1 93 ? 0.718 -21.742 -35.583 1.00 31.00 93 MET A CA 1
ATOM 718 C C . MET A 1 93 ? 0.585 -21.946 -34.069 1.00 31.00 93 MET A C 1
ATOM 720 O O . MET A 1 93 ? 1.551 -21.866 -33.316 1.00 31.00 93 MET A O 1
ATOM 724 N N . LEU A 1 94 ? -0.660 -22.143 -33.641 1.00 36.00 94 LEU A N 1
ATOM 725 C CA . LEU A 1 94 ? -1.028 -22.647 -32.326 1.00 36.00 94 LEU A CA 1
ATOM 726 C C . LEU A 1 94 ? -1.168 -24.174 -32.434 1.00 36.00 94 LEU A C 1
ATOM 728 O O . LEU A 1 94 ? -1.702 -24.661 -33.429 1.00 36.00 94 LEU A O 1
ATOM 732 N N . SER A 1 95 ? -0.800 -24.864 -31.351 1.00 34.19 95 SER A N 1
ATOM 733 C CA . SER A 1 95 ? -1.163 -26.243 -30.977 1.00 34.19 95 SER A CA 1
ATOM 734 C C . SER A 1 95 ? -0.165 -27.351 -31.347 1.00 34.19 95 SER A C 1
ATOM 736 O O . SER A 1 95 ? -0.033 -27.724 -32.506 1.00 34.19 95 SER A O 1
ATOM 738 N N . LEU A 1 96 ? 0.529 -27.916 -30.346 1.00 37.12 96 LEU A N 1
ATOM 739 C CA . LEU A 1 96 ? 0.107 -29.144 -29.639 1.00 37.12 96 LEU A CA 1
ATOM 740 C C . LEU A 1 96 ? 1.301 -29.743 -28.854 1.00 37.12 96 LEU A C 1
ATOM 742 O O . LEU A 1 96 ? 2.043 -30.550 -29.398 1.00 37.12 96 LEU A O 1
ATOM 746 N N . VAL A 1 97 ? 1.486 -29.396 -27.573 1.00 34.31 97 VAL A N 1
ATOM 747 C CA . VAL A 1 97 ? 2.149 -30.295 -26.599 1.00 34.31 97 VAL A CA 1
ATOM 748 C C . VAL A 1 97 ? 1.493 -30.095 -25.232 1.00 34.31 97 VAL A C 1
ATOM 750 O O . VAL A 1 97 ? 1.905 -29.268 -24.424 1.00 34.31 97 VAL A O 1
ATOM 753 N N . LEU A 1 98 ? 0.439 -30.872 -24.990 1.00 42.59 98 LEU A N 1
ATOM 754 C CA . LEU A 1 98 ? 0.021 -31.258 -23.648 1.00 42.59 98 LEU A CA 1
ATOM 755 C C . LEU A 1 98 ? 1.031 -32.297 -23.153 1.00 42.59 98 LEU A C 1
ATOM 757 O O . LEU A 1 98 ? 1.009 -33.439 -23.598 1.00 42.59 98 LEU A O 1
ATOM 761 N N . SER A 1 99 ? 1.906 -31.906 -22.233 1.00 40.78 99 SER A N 1
ATOM 762 C CA . SER A 1 99 ? 2.535 -32.860 -21.323 1.00 40.78 99 SER A CA 1
ATOM 763 C C . SER A 1 99 ? 2.167 -32.430 -19.918 1.00 40.78 99 SER A C 1
ATOM 765 O O . SER A 1 99 ? 2.708 -31.463 -19.386 1.00 40.78 99 SER A O 1
ATOM 767 N N . ALA A 1 100 ? 1.194 -33.146 -19.360 1.00 45.22 100 ALA A N 1
ATOM 768 C CA . ALA A 1 100 ? 0.831 -33.104 -17.960 1.00 45.22 100 ALA A CA 1
ATOM 769 C C . ALA A 1 100 ? 2.081 -33.397 -17.123 1.00 45.22 100 ALA A C 1
ATOM 771 O O . ALA A 1 100 ? 2.511 -34.540 -16.993 1.00 45.22 100 ALA A O 1
ATOM 772 N N . CYS A 1 101 ? 2.684 -32.343 -16.589 1.00 33.81 101 CYS A N 1
ATOM 773 C CA . CYS A 1 101 ? 3.624 -32.442 -15.495 1.00 33.81 101 CYS A CA 1
ATOM 774 C C . CYS A 1 101 ? 2.962 -31.736 -14.321 1.00 33.81 101 CYS A C 1
ATOM 776 O O . CYS A 1 101 ? 2.559 -30.581 -14.438 1.00 33.81 101 CYS A O 1
ATOM 778 N N . LEU A 1 102 ? 2.784 -32.491 -13.245 1.00 43.09 102 LEU A N 1
ATOM 779 C CA . LEU A 1 102 ? 2.289 -32.090 -11.937 1.00 43.09 102 LEU A CA 1
ATOM 780 C C . LEU A 1 102 ? 2.799 -30.682 -11.554 1.00 43.09 102 LEU A C 1
ATOM 782 O O . LEU A 1 102 ? 3.894 -30.534 -11.015 1.00 43.09 102 LEU A O 1
ATOM 786 N N . VAL A 1 103 ? 2.015 -29.633 -11.817 1.00 40.31 103 VAL A N 1
ATOM 787 C CA . VAL A 1 103 ? 2.224 -28.330 -11.178 1.00 40.31 103 VAL A CA 1
ATOM 788 C C . VAL A 1 103 ? 1.419 -28.374 -9.893 1.00 40.31 103 VAL A C 1
ATOM 790 O O . VAL A 1 103 ? 0.249 -28.001 -9.844 1.00 40.31 103 VAL A O 1
ATOM 793 N N . GLY A 1 104 ? 2.047 -28.907 -8.848 1.00 33.25 104 GLY A N 1
ATOM 794 C CA . GLY A 1 104 ? 1.615 -28.622 -7.492 1.00 33.25 104 GLY A CA 1
ATOM 795 C C . GLY A 1 104 ? 1.603 -27.107 -7.295 1.00 33.25 104 GLY A C 1
ATOM 796 O O . GLY A 1 104 ? 2.637 -26.460 -7.429 1.00 33.25 104 GLY A O 1
ATOM 797 N N . LEU A 1 105 ? 0.404 -26.575 -7.052 1.00 42.00 105 LEU A N 1
ATOM 798 C CA . LEU A 1 105 ? 0.100 -25.408 -6.221 1.00 42.00 105 LEU A CA 1
ATOM 799 C C . LEU A 1 105 ? 1.247 -24.397 -6.052 1.00 42.00 105 LEU A C 1
ATOM 801 O O . LEU A 1 105 ? 1.939 -24.374 -5.039 1.00 42.00 105 LEU A O 1
ATOM 805 N N . LEU A 1 106 ? 1.363 -23.483 -7.008 1.00 35.78 106 LEU A N 1
ATOM 806 C CA . LEU A 1 106 ? 1.782 -22.115 -6.724 1.00 35.78 106 LEU A CA 1
ATOM 807 C C . LEU A 1 106 ? 0.698 -21.219 -7.304 1.00 35.78 106 LEU A C 1
ATOM 809 O O . LEU A 1 106 ? 0.730 -20.857 -8.478 1.00 35.78 106 LEU A O 1
ATOM 813 N N . SER A 1 107 ? -0.298 -20.905 -6.477 1.00 35.66 107 SER A N 1
ATOM 814 C CA . SER A 1 107 ? -1.152 -19.751 -6.723 1.00 35.66 107 SER A CA 1
ATOM 815 C C . SER A 1 107 ? -0.240 -18.528 -6.679 1.00 35.66 107 SER A C 1
ATOM 817 O O . SER A 1 107 ? 0.032 -17.993 -5.608 1.00 35.66 107 SER A O 1
ATOM 819 N N . ALA A 1 108 ? 0.282 -18.108 -7.833 1.00 44.44 108 ALA A N 1
ATOM 820 C CA . ALA A 1 108 ? 0.714 -16.728 -7.994 1.00 44.44 108 ALA A CA 1
ATOM 821 C C . ALA A 1 108 ? -0.447 -15.851 -7.509 1.00 44.44 108 ALA A C 1
ATOM 823 O O . ALA A 1 108 ? -1.597 -16.173 -7.809 1.00 44.44 108 ALA A O 1
ATOM 824 N N . ALA A 1 109 ? -0.179 -14.818 -6.710 1.00 51.69 109 ALA A N 1
ATOM 825 C CA . ALA A 1 109 ? -1.219 -13.903 -6.258 1.00 51.69 109 ALA A CA 1
ATOM 826 C C . ALA A 1 109 ? -1.959 -13.363 -7.493 1.00 51.69 109 ALA A C 1
ATOM 828 O O . ALA A 1 109 ? -1.418 -12.570 -8.260 1.00 51.69 109 ALA A O 1
ATOM 829 N N . THR A 1 110 ? -3.162 -13.869 -7.753 1.00 65.81 110 THR A N 1
ATOM 830 C CA . THR A 1 110 ? -3.966 -13.436 -8.889 1.00 65.81 110 THR A CA 1
ATOM 831 C C . THR A 1 110 ? -4.600 -12.118 -8.501 1.00 65.81 110 THR A C 1
ATOM 833 O O . THR A 1 110 ? -5.443 -12.078 -7.605 1.00 65.81 110 THR A O 1
ATOM 836 N N . TYR A 1 111 ? -4.178 -11.042 -9.158 1.00 73.19 111 TYR A N 1
ATOM 837 C CA . TYR A 1 111 ? -4.845 -9.754 -9.048 1.00 73.19 111 TYR A CA 1
ATOM 838 C C . TYR A 1 111 ? -6.357 -9.903 -9.274 1.00 73.19 111 TYR A C 1
ATOM 840 O O . TYR A 1 111 ? -6.789 -10.610 -10.187 1.00 73.19 111 TYR A O 1
ATOM 848 N N . SER A 1 112 ? -7.142 -9.202 -8.459 1.00 83.19 112 SER A N 1
ATOM 849 C CA . SER A 1 112 ? -8.590 -9.092 -8.605 1.00 83.19 112 SER A CA 1
ATOM 850 C C . SER A 1 112 ? -8.969 -7.619 -8.753 1.00 83.19 112 SER A C 1
ATOM 852 O O . SER A 1 112 ? -8.820 -6.852 -7.798 1.00 83.19 112 SER A O 1
ATOM 854 N N . ASP A 1 113 ? -9.467 -7.234 -9.939 1.00 81.06 113 ASP A N 1
ATOM 855 C CA . ASP A 1 113 ? -10.003 -5.882 -10.193 1.00 81.06 113 ASP A CA 1
ATOM 856 C C . ASP A 1 113 ? -11.100 -5.539 -9.187 1.00 81.06 113 ASP A C 1
ATOM 858 O O . ASP A 1 113 ? -11.094 -4.445 -8.636 1.00 81.06 113 ASP A O 1
ATOM 862 N N . ASP A 1 114 ? -11.972 -6.497 -8.858 1.00 85.06 114 ASP A N 1
ATOM 863 C CA . ASP A 1 114 ? -13.043 -6.297 -7.883 1.00 85.06 114 ASP A CA 1
ATOM 864 C C . ASP A 1 114 ? -12.499 -5.917 -6.499 1.00 85.06 114 ASP A C 1
ATOM 866 O O . ASP A 1 114 ? -12.947 -4.942 -5.899 1.00 85.06 114 ASP A O 1
ATOM 870 N N . VAL A 1 115 ? -11.472 -6.617 -6.006 1.00 87.19 115 VAL A N 1
ATOM 871 C CA . VAL A 1 115 ? -10.858 -6.291 -4.708 1.00 87.19 115 VAL A CA 1
ATOM 872 C C . VAL A 1 115 ? -10.178 -4.923 -4.757 1.00 87.19 115 VAL A C 1
ATOM 874 O O . VAL A 1 115 ? -10.322 -4.133 -3.821 1.00 87.19 115 VAL A O 1
ATOM 877 N N . ALA A 1 116 ? -9.464 -4.614 -5.842 1.00 87.38 116 ALA A N 1
ATOM 878 C CA . ALA A 1 116 ? -8.795 -3.327 -6.000 1.00 87.38 116 ALA A CA 1
ATOM 879 C C . ALA A 1 116 ? -9.801 -2.164 -6.057 1.00 87.38 116 ALA A C 1
ATOM 881 O O . ALA A 1 116 ? -9.684 -1.206 -5.293 1.00 87.38 116 ALA A O 1
ATOM 882 N N . ARG A 1 117 ? -10.821 -2.284 -6.908 1.00 88.69 117 ARG A N 1
ATOM 883 C CA . ARG A 1 117 ? -11.849 -1.273 -7.176 1.00 88.69 117 ARG A CA 1
ATOM 884 C C . ARG A 1 117 ? -12.818 -1.109 -6.013 1.00 88.69 117 ARG A C 1
ATOM 886 O O . ARG A 1 117 ? -13.032 -0.000 -5.529 1.00 88.69 117 ARG A O 1
ATOM 893 N N . ASN A 1 118 ? -13.405 -2.206 -5.547 1.00 89.75 118 ASN A N 1
ATOM 894 C CA . ASN A 1 118 ? -14.534 -2.173 -4.619 1.00 89.75 118 ASN A CA 1
ATOM 895 C C . ASN A 1 118 ? -14.130 -2.244 -3.148 1.00 89.75 118 ASN A C 1
ATOM 897 O O . ASN A 1 118 ? -14.980 -1.993 -2.294 1.00 89.75 118 ASN A O 1
ATOM 901 N N . LYS A 1 119 ? -12.860 -2.541 -2.839 1.00 92.69 119 LYS A N 1
ATOM 902 C CA . LYS A 1 119 ? -12.354 -2.554 -1.460 1.00 92.69 119 LYS A CA 1
ATOM 903 C C . LYS A 1 119 ? -11.156 -1.628 -1.288 1.00 92.69 119 LYS A C 1
ATOM 905 O O . LYS A 1 119 ? -11.268 -0.596 -0.635 1.00 92.69 119 LYS A O 1
ATOM 910 N N . MET A 1 120 ? -10.024 -1.956 -1.902 1.00 94.12 120 MET A N 1
ATOM 911 C CA . MET A 1 120 ? -8.745 -1.320 -1.570 1.00 94.12 120 MET A CA 1
ATOM 912 C C . MET A 1 120 ? -8.676 0.160 -1.941 1.00 94.12 120 MET A C 1
ATOM 914 O O . MET A 1 120 ? -8.107 0.931 -1.168 1.00 94.12 120 MET A O 1
ATOM 918 N N . LEU A 1 121 ? -9.296 0.573 -3.054 1.00 92.75 121 LEU A N 1
ATOM 919 C CA . LEU A 1 121 ? -9.372 1.988 -3.422 1.00 92.75 121 LEU A CA 1
ATOM 920 C C . LEU A 1 121 ? -10.178 2.790 -2.394 1.00 92.75 121 LEU A C 1
ATOM 922 O O . LEU A 1 121 ? -9.749 3.864 -1.993 1.00 92.75 121 LEU A O 1
ATOM 926 N N . HIS A 1 122 ? -11.315 2.256 -1.934 1.00 94.75 122 HIS A N 1
ATOM 927 C CA . HIS A 1 122 ? -12.165 2.932 -0.950 1.00 94.75 122 HIS A CA 1
ATOM 928 C C . HIS A 1 122 ? -11.423 3.108 0.380 1.00 94.75 122 HIS A C 1
ATOM 930 O O . HIS A 1 122 ? -11.482 4.169 0.996 1.00 94.75 122 HIS A O 1
ATOM 936 N N . LEU A 1 123 ? -10.673 2.081 0.795 1.00 96.31 123 LEU A N 1
ATOM 937 C CA . LEU A 1 123 ? -9.836 2.139 1.989 1.00 96.31 123 LEU A CA 1
ATOM 938 C C . LEU A 1 123 ? -8.741 3.205 1.859 1.00 96.31 123 LEU A C 1
ATOM 940 O O . LEU A 1 123 ? -8.606 4.037 2.757 1.00 96.31 123 LEU A O 1
ATOM 944 N N . ALA A 1 124 ? -8.000 3.213 0.747 1.00 95.12 124 ALA A N 1
ATOM 945 C CA . ALA A 1 124 ? -6.952 4.200 0.488 1.00 95.12 124 ALA A CA 1
ATOM 946 C C . ALA A 1 124 ? -7.507 5.634 0.399 1.00 95.12 124 ALA A C 1
ATOM 948 O O . ALA A 1 124 ? -6.917 6.551 0.966 1.00 95.12 124 ALA A O 1
ATOM 949 N N . ALA A 1 125 ? -8.659 5.823 -0.248 1.00 93.94 125 ALA A N 1
ATOM 950 C CA . ALA A 1 125 ? -9.343 7.110 -0.333 1.00 93.94 125 ALA A CA 1
ATOM 951 C C . ALA A 1 125 ? -9.793 7.612 1.048 1.00 93.94 125 ALA A C 1
ATOM 953 O O . ALA A 1 125 ? -9.551 8.769 1.385 1.00 93.94 125 ALA A O 1
ATOM 954 N N . ALA A 1 126 ? -10.354 6.742 1.897 1.00 95.12 126 ALA A N 1
ATOM 955 C CA . ALA A 1 126 ? -10.783 7.103 3.252 1.00 95.12 126 ALA A CA 1
ATOM 956 C C . ALA A 1 126 ? -9.646 7.668 4.125 1.00 95.12 126 ALA A C 1
ATOM 958 O O . ALA A 1 126 ? -9.913 8.394 5.079 1.00 95.12 126 ALA A O 1
ATOM 959 N N . ALA A 1 127 ? -8.378 7.397 3.791 1.00 93.88 127 ALA A N 1
ATOM 960 C CA . ALA A 1 127 ? -7.226 7.963 4.494 1.00 93.88 127 ALA A CA 1
ATOM 961 C C . ALA A 1 127 ? -7.080 9.484 4.301 1.00 93.88 127 ALA A C 1
ATOM 963 O O . ALA A 1 127 ? -6.390 10.131 5.086 1.00 93.88 127 ALA A O 1
ATOM 964 N N . TYR A 1 128 ? -7.711 10.051 3.268 1.00 90.62 128 TYR A N 1
ATOM 965 C CA . TYR A 1 128 ? -7.771 11.492 3.005 1.00 90.62 128 TYR A CA 1
ATOM 966 C C . TYR A 1 128 ? -8.944 12.191 3.707 1.00 90.62 128 TYR A C 1
ATOM 968 O O . TYR A 1 128 ? -9.018 13.418 3.685 1.00 90.62 128 TYR A O 1
ATOM 976 N N . SER A 1 129 ? -9.848 11.430 4.328 1.00 90.31 129 SER A N 1
ATOM 977 C CA . SER A 1 129 ? -10.969 11.965 5.097 1.00 90.31 129 SER A CA 1
ATOM 978 C C . SER A 1 129 ? -10.535 12.398 6.494 1.00 90.31 129 SER A C 1
ATOM 980 O O . SER A 1 129 ? -9.758 11.702 7.153 1.00 90.31 129 SER A O 1
ATOM 982 N N . ASP A 1 130 ? -11.127 13.478 7.003 1.00 87.62 130 ASP A N 1
ATOM 983 C CA . ASP A 1 130 ? -11.020 13.837 8.422 1.00 87.62 130 ASP A CA 1
ATOM 984 C C . ASP A 1 130 ? -11.799 12.855 9.315 1.00 87.62 130 ASP A C 1
ATOM 986 O O . ASP A 1 130 ? -11.505 12.716 10.505 1.00 87.62 130 ASP A O 1
ATOM 990 N N . ASN A 1 131 ? -12.762 12.116 8.742 1.00 90.62 131 ASN A N 1
ATOM 991 C CA . ASN A 1 131 ? -13.538 11.095 9.439 1.00 90.62 131 ASN A CA 1
ATOM 992 C C . ASN A 1 131 ? -13.564 9.754 8.677 1.00 90.62 131 ASN A C 1
ATOM 994 O O . ASN A 1 131 ? -14.596 9.375 8.115 1.00 90.62 131 ASN A O 1
ATOM 998 N N . PRO A 1 132 ? -12.465 8.972 8.713 1.00 94.38 132 PRO A N 1
ATOM 999 C CA . PRO A 1 132 ? -12.397 7.685 8.022 1.00 94.38 132 PRO A CA 1
ATOM 1000 C C . PRO A 1 132 ? -13.481 6.689 8.460 1.00 94.38 132 PRO A C 1
ATOM 1002 O O . PRO A 1 132 ? -13.915 5.870 7.657 1.00 94.38 132 PRO A O 1
ATOM 1005 N N . GLN A 1 133 ? -13.958 6.752 9.713 1.00 95.19 133 GLN A N 1
ATOM 1006 C CA . GLN A 1 133 ? -15.025 5.866 10.198 1.00 95.19 133 GLN A CA 1
ATOM 1007 C C . GLN A 1 133 ? -16.312 6.027 9.382 1.00 95.19 133 GLN A C 1
ATOM 1009 O O . GLN A 1 133 ? -16.976 5.026 9.108 1.00 95.19 133 GLN A O 1
ATOM 1014 N N . LEU A 1 134 ? -16.673 7.254 8.995 1.00 93.38 134 LEU A N 1
ATOM 1015 C CA . LEU A 1 134 ? -17.866 7.506 8.186 1.00 93.38 134 LEU A CA 1
ATOM 1016 C C . LEU A 1 134 ? -17.750 6.817 6.820 1.00 93.38 134 LEU A C 1
ATOM 1018 O O . LEU A 1 134 ? -18.599 5.993 6.485 1.00 93.38 134 LEU A O 1
ATOM 1022 N N . CYS A 1 135 ? -16.643 7.049 6.112 1.00 93.75 135 CYS A N 1
ATOM 1023 C CA . CYS A 1 135 ? -16.349 6.421 4.821 1.00 93.75 135 CYS A CA 1
ATOM 1024 C C . CYS A 1 135 ? -16.375 4.887 4.910 1.00 93.75 135 CYS A C 1
ATOM 1026 O O . CYS A 1 135 ? -16.947 4.196 4.065 1.00 93.75 135 CYS A O 1
ATOM 1028 N N . LEU A 1 136 ? -15.785 4.334 5.977 1.00 94.69 136 LEU A N 1
ATOM 1029 C CA . LEU A 1 136 ? -15.781 2.894 6.218 1.00 94.69 136 LEU A CA 1
ATOM 1030 C C . LEU A 1 136 ? -17.191 2.343 6.462 1.00 94.69 136 LEU A C 1
ATOM 1032 O O . LEU A 1 136 ?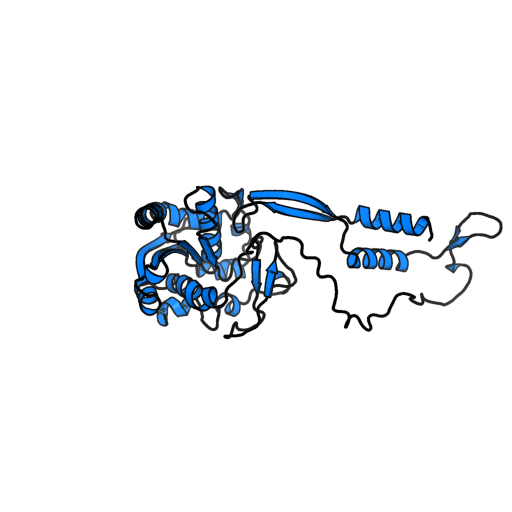 -17.513 1.268 5.965 1.00 94.69 136 LEU A O 1
ATOM 1036 N N . THR A 1 137 ? -18.031 3.067 7.200 1.00 93.19 137 THR A N 1
ATOM 1037 C CA . THR A 1 137 ? -19.395 2.634 7.551 1.00 93.19 137 THR A CA 1
ATOM 1038 C C . THR A 1 137 ? -20.335 2.700 6.348 1.00 93.19 137 THR A C 1
ATOM 1040 O O . THR A 1 137 ? -21.194 1.834 6.197 1.00 93.19 137 THR A O 1
ATOM 1043 N N . ASN A 1 138 ? -20.148 3.690 5.471 1.00 92.00 138 ASN A N 1
ATOM 1044 C CA . ASN A 1 138 ? -20.918 3.838 4.235 1.00 92.00 138 ASN A CA 1
ATOM 1045 C C . ASN A 1 138 ? -20.666 2.687 3.253 1.00 92.00 138 ASN A C 1
ATOM 1047 O O . ASN A 1 138 ? -21.569 2.292 2.515 1.00 92.00 138 ASN A O 1
ATOM 1051 N N . LYS A 1 139 ? -19.445 2.135 3.246 1.00 92.25 139 LYS A N 1
ATOM 1052 C CA . LYS A 1 139 ? -19.041 1.110 2.278 1.00 92.25 139 LYS A CA 1
ATOM 1053 C C . LYS A 1 139 ? -19.045 -0.318 2.818 1.00 92.25 139 LYS A C 1
ATOM 1055 O O . LYS A 1 139 ? -19.410 -1.239 2.085 1.00 92.25 139 LYS A O 1
ATOM 1060 N N . PHE A 1 140 ? -18.590 -0.529 4.049 1.00 93.50 140 PHE A N 1
ATOM 1061 C CA . PHE A 1 140 ? -18.268 -1.855 4.569 1.00 93.50 140 PHE A CA 1
ATOM 1062 C C . PHE A 1 140 ? -19.158 -2.248 5.743 1.00 93.50 140 PHE A C 1
ATOM 1064 O O . PHE A 1 140 ? -19.505 -1.450 6.612 1.00 93.50 140 PHE A O 1
ATOM 1071 N N . THR A 1 141 ? -19.491 -3.534 5.811 1.00 89.06 141 THR A N 1
ATOM 1072 C CA . THR A 1 141 ? -20.296 -4.070 6.907 1.00 89.06 141 THR A CA 1
ATOM 1073 C C . THR A 1 141 ? -19.451 -4.250 8.166 1.00 89.06 141 THR A C 1
ATOM 1075 O O . THR A 1 141 ? -18.449 -4.968 8.157 1.00 89.06 141 THR A O 1
ATOM 1078 N N . ASN A 1 142 ? -19.909 -3.663 9.277 1.00 92.88 142 ASN A N 1
ATOM 1079 C CA . ASN A 1 142 ? -19.289 -3.802 10.599 1.00 92.88 142 ASN A CA 1
ATOM 1080 C C . ASN A 1 142 ? -17.796 -3.405 10.596 1.00 92.88 142 ASN A C 1
ATOM 1082 O O . ASN A 1 142 ? -16.928 -4.149 11.067 1.00 92.88 142 ASN A O 1
ATOM 1086 N N . ALA A 1 143 ? -17.514 -2.243 10.004 1.00 95.81 143 ALA A N 1
ATOM 1087 C CA . ALA A 1 143 ? -16.197 -1.629 10.000 1.00 95.81 143 ALA A CA 1
ATOM 1088 C C . ALA A 1 143 ? -15.990 -0.761 11.245 1.00 95.81 143 ALA A C 1
ATOM 1090 O O . ALA A 1 143 ? -16.831 0.080 11.569 1.00 95.81 143 ALA A O 1
ATOM 1091 N N . VAL A 1 144 ? -14.867 -0.952 11.936 1.00 97.25 144 VAL A N 1
ATOM 1092 C CA . VAL A 1 144 ? -14.559 -0.256 13.189 1.00 97.25 144 VAL A CA 1
ATOM 1093 C C . VAL A 1 144 ? -13.166 0.355 13.115 1.00 97.25 144 VAL A C 1
ATOM 1095 O O . VAL A 1 144 ? -12.157 -0.347 13.090 1.00 97.25 144 VAL A O 1
ATOM 1098 N N . LEU A 1 145 ? -13.108 1.680 13.100 1.00 97.56 145 LEU A N 1
ATOM 1099 C CA . LEU A 1 145 ? -11.898 2.473 13.217 1.00 97.56 145 LEU A CA 1
ATOM 1100 C C . LEU A 1 145 ? -11.355 2.314 14.633 1.00 97.56 145 LEU A C 1
ATOM 1102 O O . LEU A 1 145 ? -12.009 2.655 15.618 1.00 97.56 145 LEU A O 1
ATOM 1106 N N . LYS A 1 146 ? -10.130 1.806 14.733 1.00 97.12 146 LYS A N 1
ATOM 1107 C CA . LYS A 1 146 ? -9.410 1.736 16.000 1.00 97.12 146 LYS A CA 1
ATOM 1108 C C . LYS A 1 146 ? -8.833 3.101 16.343 1.00 97.12 146 LYS A C 1
ATOM 1110 O O . LYS A 1 146 ? -9.008 3.564 17.468 1.00 97.12 146 LYS A O 1
ATOM 1115 N N . LYS A 1 147 ? -8.141 3.727 15.386 1.00 96.56 147 LYS A N 1
ATOM 1116 C CA . LYS A 1 147 ? -7.535 5.051 15.553 1.00 96.56 147 LYS A CA 1
ATOM 1117 C C . LYS A 1 147 ? -7.112 5.642 14.209 1.00 96.56 147 LYS A C 1
ATOM 1119 O O . LYS A 1 147 ? -6.676 4.909 13.321 1.00 96.56 147 LYS A O 1
ATOM 1124 N N . ASN A 1 148 ? -7.214 6.964 14.095 1.00 94.38 148 ASN A N 1
ATOM 1125 C CA . ASN A 1 148 ? -6.582 7.750 13.038 1.00 94.38 148 ASN A CA 1
ATOM 1126 C C . ASN A 1 148 ? -5.308 8.403 13.598 1.00 94.38 148 ASN A C 1
ATOM 1128 O O . ASN A 1 148 ? -5.325 8.934 14.711 1.00 94.38 148 ASN A O 1
ATOM 1132 N N . TYR A 1 149 ? -4.210 8.334 12.856 1.00 93.00 149 TYR A N 1
ATOM 1133 C CA . TYR A 1 149 ? -2.893 8.826 13.245 1.00 93.00 149 TYR A CA 1
ATOM 1134 C C . TYR A 1 149 ? -2.512 9.983 12.329 1.00 93.00 149 TYR A C 1
ATOM 1136 O O . TYR A 1 149 ? -2.503 9.830 11.109 1.00 93.00 149 TYR A O 1
ATOM 1144 N N . HIS A 1 150 ? -2.172 11.121 12.925 1.00 88.56 150 HIS A N 1
ATOM 1145 C CA . HIS A 1 150 ? -1.742 12.323 12.222 1.00 88.56 150 HIS A CA 1
ATOM 1146 C C . HIS A 1 150 ? -0.543 12.917 12.967 1.00 88.56 150 HIS A C 1
ATOM 1148 O O . HIS A 1 150 ? -0.694 13.368 14.103 1.00 88.56 150 HIS A O 1
ATOM 1154 N N . ILE A 1 151 ? 0.652 12.832 12.376 1.00 83.62 151 ILE A N 1
ATOM 1155 C CA . ILE A 1 151 ? 1.918 13.216 13.018 1.00 83.62 151 ILE A CA 1
ATOM 1156 C C . ILE A 1 151 ? 2.756 14.052 12.047 1.00 83.62 151 ILE A C 1
ATOM 1158 O O . ILE A 1 151 ? 2.817 13.739 10.860 1.00 83.62 151 ILE A O 1
ATOM 1162 N N . GLY A 1 152 ? 3.422 15.093 12.552 1.00 76.12 152 GLY A N 1
ATOM 1163 C CA . GLY A 1 152 ? 4.447 15.826 11.804 1.00 76.12 152 GLY A CA 1
ATOM 1164 C C . GLY A 1 152 ? 5.679 14.952 11.556 1.00 76.12 152 GLY A C 1
ATOM 1165 O O . GLY A 1 152 ? 6.188 14.316 12.478 1.00 76.12 152 GLY A O 1
ATOM 1166 N N . CYS A 1 153 ? 6.138 14.885 10.310 1.00 66.38 153 CYS A N 1
ATOM 1167 C CA . CYS A 1 153 ? 7.186 13.954 9.877 1.00 66.38 153 CYS A CA 1
ATOM 1168 C C . CYS A 1 153 ? 8.463 14.604 9.353 1.00 66.38 153 CYS A C 1
ATOM 1170 O O . CYS A 1 153 ? 9.384 13.885 8.969 1.00 66.38 153 CYS A O 1
ATOM 1172 N N . ASP A 1 154 ? 8.524 15.931 9.352 1.00 61.25 154 ASP A N 1
ATOM 1173 C CA . ASP A 1 154 ? 9.705 16.689 8.950 1.00 61.25 154 ASP A CA 1
ATOM 1174 C C . ASP A 1 154 ? 10.170 17.621 10.079 1.00 61.25 154 ASP A C 1
ATOM 1176 O O . ASP A 1 154 ? 9.387 17.967 10.968 1.00 61.25 154 ASP A O 1
ATOM 1180 N N . PHE A 1 155 ? 11.442 18.027 10.049 1.00 44.06 155 PHE A N 1
ATOM 1181 C CA . PHE A 1 155 ? 12.113 18.832 11.079 1.00 44.06 155 PHE A CA 1
ATOM 1182 C C . PHE A 1 155 ? 11.431 20.188 11.338 1.00 44.06 155 PHE A C 1
ATOM 1184 O O . PHE A 1 155 ? 11.543 20.724 12.439 1.00 44.06 155 PHE A O 1
ATOM 1191 N N . GLU A 1 156 ? 10.670 20.695 10.364 1.00 48.59 156 GLU A N 1
ATOM 1192 C CA . GLU A 1 156 ? 9.897 21.946 10.429 1.00 48.59 156 GLU A CA 1
ATOM 1193 C C . GLU A 1 156 ? 8.372 21.714 10.593 1.00 48.59 156 GLU A C 1
ATOM 1195 O O . GLU A 1 156 ? 7.599 22.668 10.615 1.00 48.59 156 GLU A O 1
ATOM 1200 N N . ASN A 1 157 ? 7.901 20.461 10.723 1.00 52.84 157 ASN A N 1
ATOM 1201 C CA . ASN A 1 157 ? 6.474 20.076 10.806 1.00 52.84 157 ASN A CA 1
ATOM 1202 C C . ASN A 1 157 ? 5.586 20.526 9.623 1.00 52.84 157 ASN A C 1
ATOM 1204 O O . ASN A 1 157 ? 4.369 20.639 9.775 1.00 52.84 157 ASN A O 1
ATOM 1208 N N . VAL A 1 158 ? 6.163 20.768 8.442 1.00 55.00 158 VAL A N 1
ATOM 1209 C CA . VAL A 1 158 ? 5.400 21.180 7.248 1.00 55.00 158 VAL A CA 1
ATOM 1210 C C . VAL A 1 158 ? 4.658 19.993 6.618 1.00 55.00 158 VAL A C 1
ATOM 1212 O O . VAL A 1 158 ? 3.518 20.136 6.179 1.00 55.00 158 VAL A O 1
ATOM 1215 N N . ASP A 1 159 ? 5.265 18.802 6.653 1.00 63.12 159 ASP A N 1
ATOM 1216 C CA . ASP A 1 159 ? 4.666 17.561 6.161 1.00 63.12 159 ASP A CA 1
ATOM 1217 C C . ASP A 1 159 ? 4.101 16.704 7.298 1.00 63.12 159 ASP A C 1
ATOM 1219 O O . ASP A 1 159 ? 4.757 16.436 8.311 1.00 63.12 159 ASP A O 1
ATOM 1223 N N . THR A 1 160 ? 2.882 16.206 7.096 1.00 73.56 160 THR A N 1
ATOM 1224 C CA . THR A 1 160 ? 2.208 15.298 8.028 1.00 73.56 160 THR A CA 1
ATOM 1225 C C . THR A 1 160 ? 2.176 13.887 7.451 1.00 73.56 160 THR A C 1
ATOM 1227 O O . THR A 1 160 ? 1.632 13.663 6.370 1.00 73.56 160 THR A O 1
ATOM 1230 N N . CYS A 1 161 ? 2.729 12.904 8.166 1.00 81.62 161 CYS A N 1
ATOM 1231 C CA . CYS A 1 161 ? 2.418 11.510 7.861 1.00 81.62 161 CYS A CA 1
ATOM 1232 C C . CYS A 1 161 ? 1.112 11.150 8.529 1.00 81.62 161 CYS A C 1
ATOM 1234 O O . CYS A 1 161 ? 0.869 11.465 9.698 1.00 81.62 161 CYS A O 1
ATOM 1236 N N . SER A 1 162 ? 0.265 10.451 7.790 1.00 88.62 162 SER A N 1
ATOM 1237 C CA . SER A 1 162 ? -1.002 9.996 8.327 1.00 88.62 162 SER A CA 1
ATOM 1238 C C . SER A 1 162 ? -1.310 8.580 7.897 1.00 88.62 162 SER A C 1
ATOM 1240 O O . SER A 1 162 ? -0.885 8.099 6.846 1.00 88.62 162 SER A O 1
ATOM 1242 N N . GLY A 1 163 ? -2.091 7.919 8.726 1.00 93.94 163 GLY A N 1
ATOM 1243 C CA . GLY A 1 163 ? -2.643 6.615 8.438 1.00 93.94 163 GLY A CA 1
ATOM 1244 C C . GLY A 1 163 ? -3.683 6.269 9.478 1.00 93.94 163 GLY A C 1
ATOM 1245 O O . GLY A 1 163 ? -3.782 6.927 10.509 1.00 93.94 163 GLY A O 1
ATOM 1246 N N . TYR A 1 164 ? -4.448 5.222 9.237 1.00 97.19 164 TYR A N 1
ATOM 1247 C CA . TYR A 1 164 ? -5.409 4.735 10.207 1.00 97.19 164 TYR A CA 1
ATOM 1248 C C . TYR A 1 164 ? -5.329 3.225 10.353 1.00 97.19 164 TYR A C 1
ATOM 1250 O O . TYR A 1 164 ? -4.872 2.498 9.466 1.00 97.19 164 TYR A O 1
ATOM 1258 N N . LEU A 1 165 ? -5.787 2.770 11.513 1.00 98.25 165 LEU A N 1
ATOM 1259 C CA . LEU A 1 165 ? -5.931 1.367 11.845 1.00 98.25 165 LEU A CA 1
ATOM 1260 C C . LEU A 1 165 ? -7.413 1.079 12.081 1.00 98.25 165 LEU A C 1
ATOM 1262 O O . LEU A 1 165 ? -8.086 1.818 12.804 1.00 98.25 165 LEU A O 1
ATOM 1266 N N . ALA A 1 166 ? -7.927 0.013 11.479 1.00 98.06 166 ALA A N 1
ATOM 1267 C CA . ALA A 1 166 ? -9.332 -0.374 11.586 1.00 98.06 166 ALA A CA 1
ATOM 1268 C C . ALA A 1 166 ? -9.511 -1.894 11.481 1.00 98.06 166 ALA A C 1
ATOM 1270 O O . ALA A 1 166 ? -8.584 -2.619 11.119 1.00 98.06 166 ALA A O 1
ATOM 1271 N N . THR A 1 167 ? -10.713 -2.383 11.768 1.00 97.94 167 THR A N 1
ATOM 1272 C CA . THR A 1 167 ? -11.133 -3.753 11.462 1.00 97.94 167 THR A CA 1
ATOM 1273 C C . THR A 1 167 ? -12.329 -3.753 10.520 1.00 97.94 167 THR A C 1
ATOM 1275 O O . THR A 1 167 ? -13.236 -2.934 10.649 1.00 97.94 167 THR A O 1
ATOM 1278 N N . LEU A 1 168 ? -12.346 -4.697 9.582 1.00 96.19 168 LEU A N 1
ATOM 1279 C CA . LEU A 1 168 ? -13.524 -5.067 8.802 1.00 96.19 168 LEU A CA 1
ATOM 1280 C C . LEU A 1 168 ? -13.993 -6.428 9.297 1.00 96.19 168 LEU A C 1
ATOM 1282 O O . LEU A 1 168 ? -13.459 -7.464 8.898 1.00 96.19 168 LEU A O 1
ATOM 1286 N N . ASN A 1 169 ? -14.975 -6.441 10.194 1.00 95.00 169 ASN A N 1
ATOM 1287 C CA . ASN A 1 169 ? -15.439 -7.695 10.785 1.00 95.00 169 ASN A CA 1
ATOM 1288 C C . ASN A 1 169 ? -16.185 -8.573 9.770 1.00 95.00 169 ASN A C 1
ATOM 1290 O O . ASN A 1 169 ? -16.098 -9.796 9.856 1.00 95.00 169 ASN A O 1
ATOM 1294 N N . GLY A 1 170 ? -16.867 -7.967 8.788 1.00 92.06 170 GLY A N 1
ATOM 1295 C CA . GLY A 1 170 ? -17.515 -8.698 7.693 1.00 92.06 170 GLY A CA 1
ATOM 1296 C C . GLY A 1 170 ? -16.526 -9.491 6.832 1.00 92.06 170 GLY A C 1
ATOM 1297 O O . GLY A 1 170 ? -16.796 -10.637 6.482 1.00 92.06 170 GLY A O 1
ATOM 1298 N N . ASP A 1 171 ? -15.352 -8.917 6.564 1.00 92.56 171 ASP A N 1
ATOM 1299 C CA . ASP A 1 171 ? -14.285 -9.539 5.767 1.00 92.56 171 ASP A CA 1
ATOM 1300 C C . ASP A 1 171 ? -13.245 -10.291 6.615 1.00 92.56 171 ASP A C 1
ATOM 1302 O O . ASP A 1 171 ? -12.331 -10.909 6.069 1.00 92.56 171 ASP A O 1
ATOM 1306 N N . LYS A 1 172 ? -13.373 -10.245 7.949 1.00 95.88 172 LYS A N 1
ATOM 1307 C CA . LYS A 1 172 ? -12.368 -10.733 8.906 1.00 95.88 172 LYS A CA 1
ATOM 1308 C C . LYS A 1 172 ? -10.974 -10.181 8.585 1.00 95.88 172 LYS A C 1
ATOM 1310 O O . LYS A 1 172 ? -10.024 -10.946 8.422 1.00 95.88 172 LYS A O 1
ATOM 1315 N N . ALA A 1 173 ? -10.851 -8.858 8.487 1.00 96.69 173 ALA A N 1
ATOM 1316 C CA . ALA A 1 173 ? -9.597 -8.184 8.156 1.00 96.69 173 ALA A CA 1
ATOM 1317 C C . ALA A 1 173 ? -9.226 -7.096 9.174 1.00 96.69 173 ALA A C 1
ATOM 1319 O O . ALA A 1 173 ? -10.086 -6.382 9.690 1.00 96.69 173 ALA A O 1
ATOM 1320 N N . ILE A 1 174 ? -7.930 -6.961 9.451 1.00 98.38 174 ILE A N 1
ATOM 1321 C CA . ILE A 1 174 ? -7.324 -5.815 10.137 1.00 98.38 174 ILE A CA 1
ATOM 1322 C C . ILE A 1 174 ? -6.672 -4.949 9.067 1.00 98.38 174 ILE A C 1
ATOM 1324 O O . ILE A 1 174 ? -5.900 -5.450 8.251 1.00 98.38 174 ILE A O 1
ATOM 1328 N N . LEU A 1 175 ? -6.988 -3.662 9.074 1.00 98.19 175 LEU A N 1
ATOM 1329 C CA . LEU A 1 175 ? -6.574 -2.706 8.061 1.00 98.19 175 LEU A CA 1
ATOM 1330 C C . LEU A 1 175 ? -5.434 -1.841 8.578 1.00 98.19 175 LEU A C 1
ATOM 1332 O O . LEU A 1 175 ? -5.591 -1.208 9.621 1.00 98.19 175 LEU A O 1
ATOM 1336 N N . LEU A 1 176 ? -4.341 -1.765 7.823 1.00 98.31 176 LEU A N 1
ATOM 1337 C CA . LEU A 1 176 ? -3.318 -0.732 7.957 1.00 98.31 176 LEU A CA 1
ATOM 1338 C C . LEU A 1 176 ? -3.361 0.120 6.697 1.00 98.31 176 LEU A C 1
ATOM 1340 O O . LEU A 1 176 ? -3.058 -0.363 5.605 1.00 98.31 176 LEU A O 1
ATOM 1344 N N . VAL A 1 177 ? -3.760 1.376 6.840 1.00 97.88 177 VAL A N 1
ATOM 1345 C CA . VAL A 1 177 ? -3.945 2.253 5.688 1.00 97.88 177 VAL A CA 1
ATOM 1346 C C . VAL A 1 177 ? -3.140 3.520 5.866 1.00 97.88 177 VAL A C 1
ATOM 1348 O O . VAL A 1 177 ? -3.225 4.160 6.911 1.00 97.88 177 VAL A O 1
ATOM 1351 N N . PHE A 1 178 ? -2.383 3.895 4.840 1.00 95.00 178 PHE A N 1
ATOM 1352 C CA . PHE A 1 178 ? -1.510 5.064 4.872 1.00 95.00 178 PHE A CA 1
ATOM 1353 C C . PHE A 1 178 ? -1.935 6.095 3.831 1.00 95.00 178 PHE A C 1
ATOM 1355 O O . PHE A 1 178 ? -2.204 5.773 2.670 1.00 95.00 178 PHE A O 1
ATOM 1362 N N . ARG A 1 179 ? -1.989 7.353 4.262 1.00 90.38 179 ARG A N 1
ATOM 1363 C CA . ARG A 1 179 ? -2.333 8.502 3.427 1.00 90.38 179 ARG A CA 1
ATOM 1364 C C . ARG A 1 179 ? -1.077 9.010 2.718 1.00 90.38 179 ARG A C 1
ATOM 1366 O O . ARG A 1 179 ? -0.005 9.052 3.315 1.00 90.38 179 ARG A O 1
ATOM 1373 N N . GLY A 1 180 ? -1.213 9.451 1.471 1.00 79.12 180 GLY A N 1
ATOM 1374 C CA . GLY A 1 180 ? -0.170 10.231 0.803 1.00 79.12 180 GLY A CA 1
ATOM 1375 C C . GLY A 1 180 ? -0.226 11.728 1.138 1.00 79.12 180 GLY A C 1
ATOM 1376 O O . GLY A 1 180 ? -1.272 12.252 1.521 1.00 79.12 180 GLY A O 1
ATOM 1377 N N . THR A 1 181 ? 0.876 12.442 0.920 1.00 70.12 181 THR A N 1
ATOM 1378 C CA . THR A 1 181 ? 0.986 13.889 1.194 1.00 70.12 181 THR A CA 1
ATOM 1379 C C . THR A 1 181 ? 0.764 14.721 -0.071 1.00 70.12 181 THR A C 1
ATOM 1381 O O . THR A 1 181 ? 1.113 14.286 -1.166 1.00 70.12 181 THR A O 1
ATOM 1384 N N . GLN A 1 182 ? 0.191 15.925 0.055 1.00 59.56 182 GLN A N 1
ATOM 1385 C CA . GLN A 1 182 ? 0.049 16.843 -1.088 1.00 59.56 182 GLN A CA 1
ATOM 1386 C C . GLN A 1 182 ? 1.393 17.459 -1.511 1.00 59.56 182 GLN A C 1
ATOM 1388 O O . GLN A 1 182 ? 1.663 17.544 -2.705 1.00 59.56 182 GLN A O 1
ATOM 1393 N N . GLY A 1 183 ? 2.280 17.766 -0.556 1.00 60.72 183 GLY A N 1
ATOM 1394 C CA . GLY A 1 183 ? 3.669 18.165 -0.824 1.00 60.72 183 GLY A CA 1
ATOM 1395 C C . GLY A 1 183 ? 4.475 17.114 -1.597 1.00 60.72 183 GLY A C 1
ATOM 1396 O O . GLY A 1 183 ? 5.350 17.459 -2.379 1.00 60.72 183 GLY A O 1
ATOM 1397 N N . PHE A 1 184 ? 4.121 15.829 -1.498 1.00 58.47 184 PHE A N 1
ATOM 1398 C CA . PHE A 1 184 ? 4.798 14.771 -2.251 1.00 58.47 184 PHE A CA 1
ATOM 1399 C C . PHE A 1 184 ? 4.576 14.858 -3.769 1.00 58.47 184 PHE A C 1
ATOM 1401 O O . PHE A 1 184 ? 5.485 14.556 -4.539 1.00 58.47 184 PHE A O 1
ATOM 1408 N N . LEU A 1 185 ? 3.398 15.305 -4.220 1.00 62.81 185 LEU A N 1
ATOM 1409 C CA . LEU A 1 185 ? 3.176 15.561 -5.647 1.00 62.81 185 LEU A CA 1
ATOM 1410 C C . LEU A 1 185 ? 4.121 16.654 -6.146 1.00 62.81 185 LEU A C 1
ATOM 1412 O O . LEU A 1 185 ? 4.724 16.511 -7.205 1.00 62.81 185 LEU A O 1
ATOM 1416 N N . GLN A 1 186 ? 4.295 17.705 -5.347 1.00 53.38 186 GLN A N 1
ATOM 1417 C CA . GLN A 1 186 ? 5.238 18.776 -5.633 1.00 53.38 186 GLN A CA 1
ATOM 1418 C C . GLN A 1 186 ? 6.687 18.266 -5.624 1.00 53.38 186 GLN A C 1
ATOM 1420 O O . GLN A 1 186 ? 7.408 18.535 -6.575 1.00 53.38 186 GLN A O 1
ATOM 1425 N N . LEU A 1 187 ? 7.078 17.420 -4.663 1.00 56.75 187 LEU A N 1
ATOM 1426 C CA . LEU A 1 187 ? 8.404 16.781 -4.616 1.00 56.75 187 LEU A CA 1
ATOM 1427 C C . LEU A 1 187 ? 8.701 15.903 -5.851 1.00 56.75 187 LEU A C 1
ATOM 1429 O O . LEU A 1 187 ? 9.820 15.929 -6.363 1.00 56.75 187 LEU A O 1
ATOM 1433 N N . ILE A 1 188 ? 7.717 15.152 -6.367 1.00 55.72 188 ILE A N 1
ATOM 1434 C CA . ILE A 1 188 ? 7.867 14.384 -7.619 1.00 55.72 188 ILE A CA 1
ATOM 1435 C C . ILE A 1 188 ? 8.045 15.315 -8.826 1.00 55.72 188 ILE A C 1
ATOM 1437 O O . ILE A 1 188 ? 8.873 15.039 -9.696 1.00 55.72 188 ILE A O 1
ATOM 1441 N N . LEU A 1 189 ? 7.256 16.388 -8.907 1.00 54.94 189 LEU A N 1
ATOM 1442 C CA . LEU A 1 189 ? 7.224 17.287 -10.066 1.00 54.94 189 LEU A CA 1
ATOM 1443 C C . LEU A 1 189 ? 8.421 18.238 -10.112 1.00 54.94 189 LEU A C 1
ATOM 1445 O O . LEU A 1 189 ? 8.940 18.514 -11.192 1.00 54.94 189 LEU A O 1
ATOM 1449 N N . GLU A 1 190 ? 8.861 18.725 -8.953 1.00 48.19 190 GLU A N 1
ATOM 1450 C CA . GLU A 1 190 ? 10.010 19.625 -8.808 1.00 48.19 190 GLU A CA 1
ATOM 1451 C C . GLU A 1 190 ? 11.349 18.873 -8.857 1.00 48.19 190 GLU A C 1
ATOM 1453 O O . GLU A 1 190 ? 12.402 19.496 -8.966 1.00 48.19 190 GLU A O 1
ATOM 1458 N N . ALA A 1 191 ? 11.310 17.535 -8.896 1.00 45.56 191 ALA A N 1
ATOM 1459 C CA . ALA A 1 191 ? 12.455 16.669 -9.150 1.00 45.56 191 ALA A CA 1
ATOM 1460 C C . ALA A 1 191 ? 13.656 16.920 -8.221 1.00 45.56 191 ALA A C 1
ATOM 1462 O O . ALA A 1 191 ? 14.801 16.747 -8.648 1.00 45.56 191 ALA A O 1
ATOM 1463 N N . ASP A 1 192 ? 13.423 17.240 -6.944 1.00 50.16 192 ASP A N 1
ATOM 1464 C CA . ASP A 1 192 ? 14.494 17.211 -5.943 1.00 50.16 192 ASP A CA 1
ATOM 1465 C C . ASP A 1 192 ? 14.757 15.762 -5.492 1.00 50.16 192 ASP A C 1
ATOM 1467 O O . ASP A 1 192 ? 14.453 15.326 -4.379 1.00 50.16 192 ASP A O 1
ATOM 1471 N N . LYS A 1 193 ? 15.299 14.972 -6.429 1.00 51.72 193 LYS A N 1
ATOM 1472 C CA . LYS A 1 193 ? 15.636 13.546 -6.271 1.00 51.72 193 LYS A CA 1
ATOM 1473 C C . LYS A 1 193 ? 16.567 13.288 -5.083 1.00 51.72 193 LYS A C 1
ATOM 1475 O O . LYS A 1 193 ? 16.564 12.182 -4.551 1.00 51.72 193 LYS A O 1
ATOM 1480 N N . SER A 1 194 ? 17.290 14.307 -4.620 1.00 51.00 194 SER A N 1
ATOM 1481 C CA . SER A 1 194 ? 18.211 14.271 -3.480 1.00 51.00 194 SER A CA 1
ATOM 1482 C C . SER A 1 194 ? 17.570 13.707 -2.208 1.00 51.00 194 SER A C 1
ATOM 1484 O O . SER A 1 194 ? 18.180 12.892 -1.517 1.00 51.00 194 SER A O 1
ATOM 1486 N N . VAL A 1 195 ? 16.322 14.095 -1.914 1.00 56.41 195 VAL A N 1
ATOM 1487 C CA . VAL A 1 195 ? 15.586 13.663 -0.707 1.00 56.41 195 VAL A CA 1
ATOM 1488 C C . VAL A 1 195 ? 15.231 12.172 -0.764 1.00 56.41 195 VAL A C 1
ATOM 1490 O O . VAL A 1 195 ? 15.157 11.491 0.260 1.00 56.41 195 VAL A O 1
ATOM 1493 N N . LEU A 1 196 ? 15.049 11.642 -1.973 1.00 61.31 196 LEU A N 1
ATOM 1494 C CA . LEU A 1 196 ? 14.691 10.248 -2.234 1.00 61.31 196 LEU A CA 1
ATOM 1495 C C . LEU A 1 196 ? 15.931 9.353 -2.449 1.00 61.31 196 LEU A C 1
ATOM 1497 O O . LEU A 1 196 ? 15.847 8.128 -2.353 1.00 61.31 196 LEU A O 1
ATOM 1501 N N . GLU A 1 197 ? 17.102 9.937 -2.694 1.00 65.19 197 GLU A N 1
ATOM 1502 C CA . GLU A 1 197 ? 18.342 9.206 -2.970 1.00 65.19 197 GLU A CA 1
ATOM 1503 C C . GLU A 1 197 ? 19.052 8.669 -1.718 1.00 65.19 197 GLU A C 1
ATOM 1505 O O . GLU A 1 197 ? 19.879 7.757 -1.831 1.00 65.19 197 GLU A O 1
ATOM 1510 N N . GLU A 1 198 ? 18.737 9.158 -0.514 1.00 72.69 198 GLU A N 1
ATOM 1511 C CA . GLU A 1 198 ? 19.310 8.595 0.712 1.00 72.69 198 GLU A CA 1
ATOM 1512 C C . GLU A 1 198 ? 18.655 7.244 1.041 1.00 72.69 198 GLU A C 1
ATOM 1514 O O . GLU A 1 198 ? 17.441 7.136 1.220 1.00 72.69 198 GLU A O 1
ATOM 1519 N N . HIS A 1 199 ? 19.478 6.199 1.150 1.00 82.56 199 HIS A N 1
ATOM 1520 C CA . HIS A 1 199 ? 19.021 4.833 1.380 1.00 82.56 199 HIS A CA 1
ATOM 1521 C C . HIS A 1 199 ? 19.549 4.269 2.696 1.00 82.56 199 HIS A C 1
ATOM 1523 O O . HIS A 1 199 ? 20.735 4.397 3.008 1.00 82.56 199 HIS A O 1
ATOM 1529 N N . VAL A 1 200 ? 18.689 3.551 3.412 1.00 83.56 200 VAL A N 1
ATOM 1530 C CA . VAL A 1 200 ? 19.015 2.861 4.666 1.00 83.56 200 VAL A CA 1
ATOM 1531 C C . VAL A 1 200 ? 18.737 1.369 4.550 1.00 83.56 200 VAL A C 1
ATOM 1533 O O . VAL A 1 200 ? 17.898 0.945 3.752 1.00 83.56 200 VAL A O 1
ATOM 1536 N N . ASP A 1 201 ? 19.453 0.568 5.335 1.00 86.50 201 ASP A N 1
ATOM 1537 C CA . ASP A 1 201 ? 19.200 -0.869 5.408 1.00 86.50 201 ASP A CA 1
ATOM 1538 C C . ASP A 1 201 ? 17.813 -1.128 6.010 1.00 86.50 201 ASP A C 1
ATOM 1540 O O . ASP A 1 201 ? 17.410 -0.491 6.988 1.00 86.50 201 ASP A O 1
ATOM 1544 N N . TRP A 1 202 ? 17.075 -2.067 5.420 1.00 87.00 202 TRP A N 1
ATOM 1545 C CA . TRP A 1 202 ? 15.712 -2.381 5.838 1.00 87.00 202 TRP A CA 1
ATOM 1546 C C . TRP A 1 202 ? 15.616 -3.740 6.515 1.00 87.00 202 TRP A C 1
ATOM 1548 O O . TRP A 1 202 ? 16.248 -4.708 6.095 1.00 87.00 202 TRP A O 1
ATOM 1558 N N . VAL A 1 203 ? 14.751 -3.844 7.528 1.00 81.88 203 VAL A N 1
ATOM 1559 C CA . VAL A 1 203 ? 14.525 -5.100 8.263 1.00 81.88 203 VAL A CA 1
ATOM 1560 C C . VAL A 1 203 ? 13.988 -6.221 7.364 1.00 81.88 203 VAL A C 1
ATOM 1562 O O . VAL A 1 203 ? 14.292 -7.389 7.588 1.00 81.88 203 VAL A O 1
ATOM 1565 N N . GLY A 1 204 ? 13.244 -5.872 6.309 1.00 72.44 204 GLY A N 1
ATOM 1566 C CA . GLY A 1 204 ? 12.785 -6.808 5.276 1.00 72.44 204 GLY A CA 1
ATOM 1567 C C . GLY A 1 204 ? 13.867 -7.254 4.286 1.00 72.44 204 GLY A C 1
ATOM 1568 O O . GLY A 1 204 ? 13.575 -8.042 3.387 1.00 72.44 204 GLY A O 1
ATOM 1569 N N . GLY A 1 205 ? 15.101 -6.773 4.451 1.00 73.56 205 GLY A N 1
ATOM 1570 C CA . GLY A 1 205 ? 16.224 -7.000 3.551 1.00 73.56 205 GLY A CA 1
ATOM 1571 C C . GLY A 1 205 ? 16.372 -5.905 2.493 1.00 73.56 205 GLY A C 1
ATOM 1572 O O . GLY A 1 205 ? 15.414 -5.240 2.103 1.00 73.56 205 GLY A O 1
ATOM 1573 N N . GLY A 1 206 ? 17.602 -5.737 2.005 1.00 78.69 206 GLY A N 1
ATOM 1574 C CA . GLY A 1 206 ? 17.939 -4.714 1.018 1.00 78.69 206 GLY A CA 1
ATOM 1575 C C . GLY A 1 206 ? 18.000 -3.307 1.611 1.00 78.69 206 GLY A C 1
ATOM 1576 O O . GLY A 1 206 ? 18.189 -3.127 2.814 1.00 78.69 206 GLY A O 1
ATOM 1577 N N . LYS A 1 207 ? 17.868 -2.313 0.732 1.00 79.25 207 LYS A N 1
ATOM 1578 C CA . LYS A 1 207 ? 17.869 -0.899 1.094 1.00 79.25 207 LYS A CA 1
ATOM 1579 C C . LYS A 1 207 ? 16.587 -0.231 0.636 1.00 79.25 207 LYS A C 1
ATOM 1581 O O . LYS A 1 207 ? 16.086 -0.549 -0.441 1.00 79.25 207 LYS A O 1
ATOM 1586 N N . VAL A 1 208 ? 16.101 0.707 1.433 1.00 78.56 208 VAL A N 1
ATOM 1587 C CA . VAL A 1 208 ? 14.888 1.484 1.157 1.00 78.56 208 VAL A CA 1
ATOM 1588 C C . VAL A 1 208 ? 15.182 2.970 1.294 1.00 78.56 208 VAL A C 1
ATOM 1590 O O . VAL A 1 208 ? 16.152 3.352 1.949 1.00 78.56 208 VAL A O 1
ATOM 1593 N N . SER A 1 209 ? 14.335 3.800 0.688 1.00 79.31 209 SER A N 1
ATOM 1594 C CA . SER A 1 209 ? 14.378 5.251 0.876 1.00 79.31 209 SER A CA 1
ATOM 1595 C C . SER A 1 209 ? 14.289 5.605 2.357 1.00 79.31 209 SER A C 1
ATOM 1597 O O . SER A 1 209 ? 13.352 5.183 3.050 1.00 79.31 209 SER A O 1
ATOM 1599 N N . LYS A 1 210 ? 15.231 6.414 2.842 1.00 80.88 210 LYS A N 1
ATOM 1600 C CA . LYS A 1 210 ? 15.196 6.923 4.212 1.00 80.88 210 LYS A CA 1
ATOM 1601 C C . LYS A 1 210 ? 13.929 7.728 4.459 1.00 80.88 210 LYS A C 1
ATOM 1603 O O . LYS A 1 210 ? 13.306 7.525 5.492 1.00 80.88 210 LYS A O 1
ATOM 1608 N N . TYR A 1 211 ? 13.510 8.563 3.509 1.00 78.62 211 TYR A N 1
ATOM 1609 C CA . TYR A 1 211 ? 12.291 9.366 3.619 1.00 78.62 211 TYR A CA 1
ATOM 1610 C C . TYR A 1 211 ? 11.052 8.489 3.860 1.00 78.62 211 TYR A C 1
ATOM 1612 O O . TYR A 1 211 ? 10.378 8.635 4.881 1.00 78.62 211 TYR A O 1
ATOM 1620 N N . PHE A 1 212 ? 10.810 7.491 3.001 1.00 82.88 212 PHE A N 1
ATOM 1621 C CA . PHE A 1 212 ? 9.659 6.589 3.153 1.00 82.88 212 PHE A CA 1
ATOM 1622 C C . PHE A 1 212 ? 9.735 5.739 4.426 1.00 82.88 212 PHE A C 1
ATOM 1624 O O . PHE A 1 212 ? 8.727 5.553 5.111 1.00 82.88 212 PHE A O 1
ATOM 1631 N N . SER A 1 213 ? 10.928 5.247 4.773 1.00 86.50 213 SER A N 1
ATOM 1632 C CA . SER A 1 213 ? 11.122 4.460 5.994 1.00 86.50 213 SER A CA 1
ATOM 1633 C C . SER A 1 213 ? 10.900 5.279 7.263 1.00 86.50 213 SER A C 1
ATOM 1635 O O . SER A 1 213 ? 10.233 4.798 8.177 1.00 86.50 213 SER A O 1
ATOM 1637 N N . SER A 1 214 ? 11.375 6.525 7.302 1.00 87.56 214 SER A N 1
ATOM 1638 C CA . SER A 1 214 ? 11.159 7.449 8.414 1.00 87.56 214 SER A CA 1
ATOM 1639 C C . SER A 1 214 ? 9.684 7.799 8.552 1.00 87.56 214 SER A C 1
ATOM 1641 O O . SER A 1 214 ? 9.159 7.730 9.659 1.00 87.56 214 SER A O 1
ATOM 1643 N N . ALA A 1 215 ? 8.994 8.078 7.442 1.00 87.12 215 ALA A N 1
ATOM 1644 C CA . ALA A 1 215 ? 7.563 8.367 7.438 1.00 87.12 215 ALA A CA 1
ATOM 1645 C C . ALA A 1 215 ? 6.739 7.205 8.016 1.00 87.12 215 ALA A C 1
ATOM 1647 O O . ALA A 1 215 ? 5.931 7.391 8.929 1.00 87.12 215 ALA A O 1
ATOM 1648 N N . PHE A 1 216 ? 6.983 5.980 7.537 1.00 92.31 216 PHE A N 1
ATOM 1649 C CA . PHE A 1 216 ? 6.337 4.788 8.087 1.00 92.31 216 PHE A CA 1
ATOM 1650 C C . PHE A 1 216 ? 6.677 4.594 9.570 1.00 92.31 216 PHE A C 1
ATOM 1652 O O . PHE A 1 216 ? 5.770 4.416 10.384 1.00 92.31 216 PHE A O 1
ATOM 1659 N N . MET A 1 217 ? 7.960 4.652 9.939 1.00 93.62 217 MET A N 1
ATOM 1660 C CA . MET A 1 217 ? 8.391 4.414 11.318 1.00 93.62 217 MET A CA 1
ATOM 1661 C C . MET A 1 217 ? 7.870 5.483 12.281 1.00 93.62 217 MET A C 1
ATOM 1663 O O . MET A 1 217 ? 7.582 5.151 13.430 1.00 93.62 217 MET A O 1
ATOM 1667 N N . ALA A 1 218 ? 7.687 6.727 11.834 1.00 92.19 218 ALA A N 1
ATOM 1668 C CA . ALA A 1 218 ? 7.068 7.783 12.626 1.00 92.19 218 ALA A CA 1
ATOM 1669 C C . ALA A 1 218 ? 5.634 7.402 13.016 1.00 92.19 218 ALA A C 1
ATOM 1671 O O . ALA A 1 218 ? 5.313 7.375 14.202 1.00 92.19 218 ALA A O 1
ATOM 1672 N N . VAL A 1 219 ? 4.797 7.011 12.050 1.00 93.38 219 VAL A N 1
ATOM 1673 C CA . VAL A 1 219 ? 3.414 6.578 12.325 1.00 93.38 219 VAL A CA 1
ATOM 1674 C C . VAL A 1 219 ? 3.386 5.285 13.143 1.00 93.38 219 VAL A C 1
ATOM 1676 O O . VAL A 1 219 ? 2.659 5.183 14.133 1.00 93.38 219 VAL A O 1
ATOM 1679 N N . TRP A 1 220 ? 4.205 4.305 12.759 1.00 96.00 220 TRP A N 1
ATOM 1680 C CA . TRP A 1 220 ? 4.271 2.996 13.404 1.00 96.00 220 TRP A CA 1
ATOM 1681 C C . TRP A 1 220 ? 4.630 3.099 14.889 1.00 96.00 220 TRP A C 1
ATOM 1683 O O . TRP A 1 220 ? 3.949 2.520 15.740 1.00 96.00 220 TRP A O 1
ATOM 1693 N N . ASN A 1 221 ? 5.663 3.881 15.206 1.00 94.75 221 ASN A N 1
ATOM 1694 C CA . ASN A 1 221 ? 6.158 4.051 16.570 1.00 94.75 221 ASN A CA 1
ATOM 1695 C C . ASN A 1 221 ? 5.320 5.036 17.397 1.00 94.75 221 ASN A C 1
ATOM 1697 O O . ASN A 1 221 ? 5.426 5.027 18.620 1.00 94.75 221 ASN A O 1
ATOM 1701 N N . HIS A 1 222 ? 4.444 5.835 16.780 1.00 92.25 222 HIS A N 1
ATOM 1702 C CA . HIS A 1 222 ? 3.523 6.742 17.480 1.00 92.25 222 HIS A CA 1
ATOM 1703 C C . HIS A 1 222 ? 2.261 6.033 18.029 1.00 92.25 222 HIS A C 1
ATOM 1705 O O . HIS A 1 222 ? 1.203 6.635 18.222 1.00 92.25 222 HIS A O 1
ATOM 1711 N N . GLY A 1 223 ? 2.354 4.724 18.270 1.00 94.69 223 GLY A N 1
ATOM 1712 C CA . GLY A 1 223 ? 1.304 3.908 18.883 1.00 94.69 223 GLY A CA 1
ATOM 1713 C C . GLY A 1 223 ? 0.523 3.016 17.918 1.00 94.69 223 GLY A C 1
ATOM 1714 O O . GLY A 1 223 ? -0.192 2.131 18.382 1.00 94.69 223 GLY A O 1
ATOM 1715 N N . MET A 1 224 ? 0.688 3.161 16.594 1.00 97.31 224 MET A N 1
ATOM 1716 C CA . MET A 1 224 ? 0.038 2.249 15.638 1.00 97.31 224 MET A CA 1
ATOM 1717 C C . MET A 1 224 ? 0.488 0.800 15.844 1.00 97.31 224 MET A C 1
ATOM 1719 O O . MET A 1 224 ? -0.337 -0.109 15.758 1.00 97.31 224 MET A O 1
ATOM 1723 N N . LYS A 1 225 ? 1.763 0.579 16.182 1.00 97.50 225 LYS A N 1
ATOM 1724 C CA . LYS A 1 225 ? 2.287 -0.744 16.536 1.00 97.50 225 LYS A CA 1
ATOM 1725 C C . LYS A 1 225 ? 1.494 -1.397 17.670 1.00 97.50 225 LYS A C 1
ATOM 1727 O O . LYS A 1 225 ? 1.072 -2.543 17.538 1.00 97.50 225 LYS A O 1
ATOM 1732 N N . ASP A 1 226 ? 1.294 -0.687 18.774 1.00 97.94 226 ASP A N 1
ATOM 1733 C CA . ASP A 1 226 ? 0.671 -1.247 19.978 1.00 97.94 226 ASP A CA 1
ATOM 1734 C C . ASP A 1 226 ? -0.820 -1.522 19.761 1.00 97.94 226 ASP A C 1
ATOM 1736 O O . ASP A 1 226 ? -1.341 -2.575 20.147 1.00 97.94 226 ASP A O 1
ATOM 1740 N N . ASP A 1 227 ? -1.501 -0.616 19.058 1.00 98.44 227 ASP A N 1
ATOM 1741 C CA . ASP A 1 227 ? -2.890 -0.807 18.656 1.00 98.44 227 ASP A CA 1
ATOM 1742 C C . ASP A 1 227 ? -3.037 -1.978 17.667 1.00 98.44 227 ASP A C 1
ATOM 1744 O O . ASP A 1 227 ? -3.959 -2.786 17.807 1.00 98.44 227 ASP A O 1
ATOM 1748 N N . TYR A 1 228 ? -2.108 -2.135 16.715 1.00 98.38 228 TYR A N 1
ATOM 1749 C CA . TYR A 1 228 ? -2.080 -3.278 15.799 1.00 98.38 228 TYR A CA 1
ATOM 1750 C C . TYR A 1 228 ? -1.910 -4.595 16.558 1.00 98.38 228 TYR A C 1
ATOM 1752 O O . TYR A 1 228 ? -2.680 -5.530 16.343 1.00 98.38 228 TYR A O 1
ATOM 1760 N N . LEU A 1 229 ? -0.941 -4.674 17.473 1.00 98.06 229 LEU A N 1
ATOM 1761 C CA . LEU A 1 229 ? -0.705 -5.878 18.275 1.00 98.06 229 LEU A CA 1
ATOM 1762 C C . LEU A 1 229 ? -1.916 -6.215 19.151 1.00 98.06 229 LEU A C 1
ATOM 1764 O O . LEU A 1 229 ? -2.273 -7.387 19.288 1.00 98.06 229 LEU A O 1
ATOM 1768 N N . THR A 1 230 ? -2.599 -5.193 19.667 1.00 98.31 230 THR A N 1
ATOM 1769 C CA . THR A 1 230 ? -3.858 -5.352 20.401 1.00 98.31 230 THR A CA 1
ATOM 1770 C C . THR A 1 230 ? -4.932 -5.984 19.513 1.00 98.31 230 THR A C 1
ATOM 1772 O O . THR A 1 230 ? -5.539 -6.981 19.907 1.00 98.31 230 THR A O 1
ATOM 1775 N N . LEU A 1 231 ? -5.134 -5.478 18.291 1.00 98.12 231 LEU A N 1
ATOM 1776 C CA . LEU A 1 231 ? -6.096 -6.059 17.347 1.00 98.12 231 LEU A CA 1
ATOM 1777 C C . LEU A 1 231 ? -5.703 -7.474 16.909 1.00 98.12 231 LEU A C 1
ATOM 1779 O O . LEU A 1 231 ? -6.570 -8.337 16.817 1.00 98.12 231 LEU A O 1
ATOM 1783 N N . ARG A 1 232 ? -4.415 -7.752 16.679 1.00 97.06 232 ARG A N 1
ATOM 1784 C CA . ARG A 1 232 ? -3.939 -9.107 16.350 1.00 97.06 232 ARG A CA 1
ATOM 1785 C C . ARG A 1 232 ? -4.218 -10.107 17.466 1.00 97.06 232 ARG A C 1
ATOM 1787 O O . ARG A 1 232 ? -4.573 -11.242 17.167 1.00 97.06 232 ARG A O 1
ATOM 1794 N N . SER A 1 233 ? -4.080 -9.689 18.724 1.00 97.38 233 SER A N 1
ATOM 1795 C CA . SER A 1 233 ? -4.419 -10.509 19.892 1.00 97.38 233 SER A CA 1
ATOM 1796 C C . SER A 1 233 ? -5.927 -10.774 19.986 1.00 97.38 233 SER A C 1
ATOM 1798 O O . SER A 1 233 ? -6.347 -11.902 20.226 1.00 97.38 233 SER A O 1
ATOM 1800 N N . GLN A 1 234 ? -6.749 -9.752 19.729 1.00 97.75 234 GLN A N 1
ATOM 1801 C CA . GLN A 1 234 ? -8.212 -9.871 19.748 1.00 97.75 234 GLN A CA 1
ATOM 1802 C C . GLN A 1 234 ? -8.759 -10.702 18.577 1.00 97.75 234 GLN A C 1
ATOM 1804 O O . GLN A 1 234 ? -9.742 -11.423 18.737 1.00 97.75 234 GLN A O 1
ATOM 1809 N N . TYR A 1 235 ? -8.116 -10.625 17.411 1.00 96.94 235 TYR A N 1
ATOM 1810 C CA . TYR A 1 235 ? -8.576 -11.237 16.166 1.00 96.94 235 TYR A CA 1
ATOM 1811 C C . TYR A 1 235 ? -7.462 -12.054 15.483 1.00 96.94 235 TYR A C 1
ATOM 1813 O O . TYR A 1 235 ? -7.027 -11.721 14.375 1.00 96.94 235 TYR A O 1
ATOM 1821 N N . PRO A 1 236 ? -6.994 -13.164 16.088 1.00 94.19 236 PRO A N 1
ATOM 1822 C CA . PRO A 1 236 ? -5.845 -13.921 15.579 1.00 94.19 236 PRO A CA 1
ATOM 1823 C C . PRO A 1 236 ? -6.079 -14.512 14.180 1.00 94.19 236 PRO A C 1
ATOM 1825 O O . PRO A 1 236 ? -5.144 -14.612 13.384 1.00 94.19 236 PRO A O 1
ATOM 1828 N N . GLY A 1 237 ? -7.333 -14.856 13.864 1.00 93.12 237 GLY A N 1
ATOM 1829 C CA . GLY A 1 237 ? -7.744 -15.419 12.576 1.00 93.12 237 GLY A CA 1
ATOM 1830 C C . GLY A 1 237 ? -8.089 -14.393 11.494 1.00 93.12 237 GLY A C 1
ATOM 1831 O O . GLY A 1 237 ? -8.531 -14.797 10.422 1.00 93.12 237 GLY A O 1
ATOM 1832 N N . TYR A 1 238 ? -7.953 -13.090 11.758 1.00 96.62 238 TYR A N 1
ATOM 1833 C CA . TYR A 1 238 ? -8.204 -12.080 10.730 1.00 96.62 238 TYR A CA 1
ATOM 1834 C C . TYR A 1 238 ? -7.023 -11.997 9.761 1.00 96.62 238 TYR A C 1
ATOM 1836 O O . TYR A 1 238 ? -5.865 -12.183 10.153 1.00 96.62 238 TYR A O 1
ATOM 1844 N N . GLN A 1 239 ? -7.317 -11.686 8.503 1.00 95.62 239 GLN A N 1
ATOM 1845 C CA . GLN A 1 239 ? -6.320 -11.288 7.514 1.00 95.62 239 GLN A CA 1
ATOM 1846 C C . GLN A 1 239 ? -5.758 -9.907 7.852 1.00 95.62 239 GLN A C 1
ATOM 1848 O O . GLN A 1 239 ? -6.379 -9.133 8.585 1.00 95.62 239 GLN A O 1
ATOM 1853 N N . VAL A 1 240 ? -4.589 -9.582 7.310 1.00 96.12 240 VAL A N 1
ATOM 1854 C CA . VAL A 1 240 ? -4.014 -8.237 7.409 1.00 96.12 240 VAL A CA 1
ATOM 1855 C C . VAL A 1 240 ? -4.015 -7.599 6.030 1.00 96.12 240 VAL A C 1
ATOM 1857 O O . VAL A 1 240 ? -3.378 -8.093 5.103 1.00 96.12 240 VAL A O 1
ATOM 1860 N N . TRP A 1 241 ? -4.762 -6.515 5.881 1.00 96.69 241 TRP A N 1
ATOM 1861 C CA . TRP A 1 241 ? -4.863 -5.776 4.631 1.00 96.69 241 TRP A CA 1
ATOM 1862 C C . TRP A 1 241 ? -4.091 -4.475 4.757 1.00 96.69 241 TRP A C 1
ATOM 1864 O O . TRP A 1 241 ? -4.286 -3.722 5.712 1.00 96.69 241 TRP A O 1
ATOM 1874 N N . VAL A 1 242 ? -3.210 -4.226 3.795 1.00 96.56 242 VAL A N 1
ATOM 1875 C CA . VAL A 1 242 ? -2.370 -3.033 3.768 1.00 96.56 242 VAL A CA 1
ATOM 1876 C C . VAL A 1 242 ? -2.579 -2.312 2.447 1.00 96.56 242 VAL A C 1
ATOM 1878 O O . VAL A 1 242 ? -2.494 -2.918 1.381 1.00 96.56 242 VAL A O 1
ATOM 1881 N N . THR A 1 243 ? -2.887 -1.023 2.509 1.00 95.56 243 THR A N 1
ATOM 1882 C CA . THR A 1 243 ? -3.096 -0.210 1.307 1.00 95.56 243 THR A CA 1
ATOM 1883 C C . THR A 1 243 ? -2.683 1.231 1.547 1.00 95.56 243 THR A C 1
ATOM 1885 O O . THR A 1 243 ? -2.524 1.686 2.683 1.00 95.56 243 THR A O 1
ATOM 1888 N N . GLY A 1 244 ? -2.472 1.949 0.459 1.00 92.38 244 GLY A N 1
ATOM 1889 C CA . GLY A 1 244 ? -2.108 3.347 0.481 1.00 92.38 244 GLY A CA 1
ATOM 1890 C C . GLY A 1 244 ? -1.939 3.886 -0.925 1.00 92.38 244 GLY A C 1
ATOM 1891 O O . GLY A 1 244 ? -1.842 3.137 -1.901 1.00 92.38 244 GLY A O 1
ATOM 1892 N N . HIS A 1 245 ? -1.916 5.207 -1.008 1.00 89.25 245 HIS A N 1
ATOM 1893 C CA . HIS A 1 245 ? -1.765 5.933 -2.255 1.00 89.25 245 HIS A CA 1
ATOM 1894 C C . HIS A 1 245 ? -0.564 6.869 -2.184 1.00 89.25 245 HIS A C 1
ATOM 1896 O O . HIS A 1 245 ? -0.349 7.504 -1.146 1.00 89.25 245 HIS A O 1
ATOM 1902 N N . SER A 1 246 ? 0.185 7.004 -3.282 1.00 83.12 246 SER A N 1
ATOM 1903 C CA . SER A 1 246 ? 1.291 7.959 -3.380 1.00 83.12 246 SER A CA 1
ATOM 1904 C C . SER A 1 246 ? 2.376 7.653 -2.329 1.00 83.12 246 SER A C 1
ATOM 1906 O O . SER A 1 246 ? 2.777 6.500 -2.188 1.00 83.12 246 SER A O 1
ATOM 1908 N N . LEU A 1 247 ? 2.811 8.614 -1.506 1.00 82.81 247 LEU A N 1
ATOM 1909 C CA . LEU A 1 247 ? 3.654 8.333 -0.326 1.00 82.81 247 LEU A CA 1
ATOM 1910 C C . LEU A 1 247 ? 3.101 7.185 0.554 1.00 82.81 247 LEU A C 1
ATOM 1912 O O . LEU A 1 247 ? 3.853 6.333 1.028 1.00 82.81 247 LEU A O 1
ATOM 1916 N N . GLY A 1 248 ? 1.778 7.113 0.720 1.00 87.62 248 GLY A N 1
ATOM 1917 C CA . GLY A 1 248 ? 1.118 6.049 1.471 1.00 87.62 248 GLY A CA 1
ATOM 1918 C C . GLY A 1 248 ? 1.281 4.663 0.839 1.00 87.62 248 GLY A C 1
ATOM 1919 O O . GLY A 1 248 ? 1.303 3.671 1.562 1.00 87.62 248 GLY A O 1
ATOM 1920 N N . ALA A 1 249 ? 1.452 4.569 -0.485 1.00 85.44 249 ALA A N 1
ATOM 1921 C CA . ALA A 1 249 ? 1.754 3.307 -1.166 1.00 85.44 249 ALA A CA 1
ATOM 1922 C C . ALA A 1 249 ? 3.133 2.770 -0.755 1.00 85.44 249 ALA A C 1
ATOM 1924 O O . ALA A 1 249 ? 3.259 1.605 -0.376 1.00 85.44 249 ALA A O 1
ATOM 1925 N N . ALA A 1 250 ? 4.148 3.638 -0.730 1.00 82.06 250 ALA A N 1
ATOM 1926 C CA . ALA A 1 250 ? 5.482 3.266 -0.264 1.00 82.06 250 ALA A CA 1
ATOM 1927 C C . ALA A 1 250 ? 5.455 2.835 1.214 1.00 82.06 250 ALA A C 1
ATOM 1929 O O . ALA A 1 250 ? 6.008 1.796 1.578 1.00 82.06 250 ALA A O 1
ATOM 1930 N N . MET A 1 251 ? 4.745 3.583 2.069 1.00 89.75 251 MET A N 1
ATOM 1931 C CA . MET A 1 251 ? 4.555 3.214 3.477 1.00 89.75 251 MET A CA 1
ATOM 1932 C C . MET A 1 251 ? 3.822 1.875 3.638 1.00 89.75 251 MET A C 1
ATOM 1934 O O . MET A 1 251 ? 4.199 1.090 4.503 1.00 89.75 251 MET A O 1
ATOM 1938 N N . ALA A 1 252 ? 2.821 1.579 2.804 1.00 92.44 252 ALA A N 1
ATOM 1939 C CA . ALA A 1 252 ? 2.092 0.311 2.818 1.00 92.44 252 ALA A CA 1
ATOM 1940 C C . ALA A 1 252 ? 3.002 -0.888 2.496 1.00 92.44 252 ALA A C 1
ATOM 1942 O O . ALA A 1 252 ? 2.983 -1.891 3.214 1.00 92.44 252 ALA A O 1
ATOM 1943 N N . ASN A 1 253 ? 3.861 -0.775 1.482 1.00 85.75 253 ASN A N 1
ATOM 1944 C CA . ASN A 1 253 ? 4.829 -1.826 1.151 1.00 85.75 253 ASN A CA 1
ATOM 1945 C C . ASN A 1 253 ? 5.894 -2.005 2.244 1.00 85.75 253 ASN A C 1
ATOM 1947 O O . ASN A 1 253 ? 6.260 -3.132 2.608 1.00 85.75 253 ASN A O 1
ATOM 1951 N N . LEU A 1 254 ? 6.361 -0.902 2.834 1.00 88.62 254 LEU A N 1
ATOM 1952 C CA . LEU A 1 254 ? 7.266 -0.944 3.983 1.00 88.62 254 LEU A CA 1
ATOM 1953 C C . LEU A 1 254 ? 6.597 -1.590 5.199 1.00 88.62 254 LEU A C 1
ATOM 1955 O O . LEU A 1 254 ? 7.197 -2.465 5.818 1.00 88.62 254 LEU A O 1
ATOM 1959 N N . ALA A 1 255 ? 5.342 -1.254 5.492 1.00 94.38 255 ALA A N 1
ATOM 1960 C CA . ALA A 1 255 ? 4.574 -1.868 6.566 1.00 94.38 255 ALA A CA 1
ATOM 1961 C C . ALA A 1 255 ? 4.414 -3.376 6.348 1.00 94.38 255 ALA A C 1
ATOM 1963 O O . ALA A 1 255 ? 4.685 -4.161 7.256 1.00 94.38 255 ALA A O 1
ATOM 1964 N N . ALA A 1 256 ? 4.040 -3.800 5.139 1.00 90.44 256 ALA A N 1
ATOM 1965 C CA . ALA A 1 256 ? 3.870 -5.212 4.827 1.0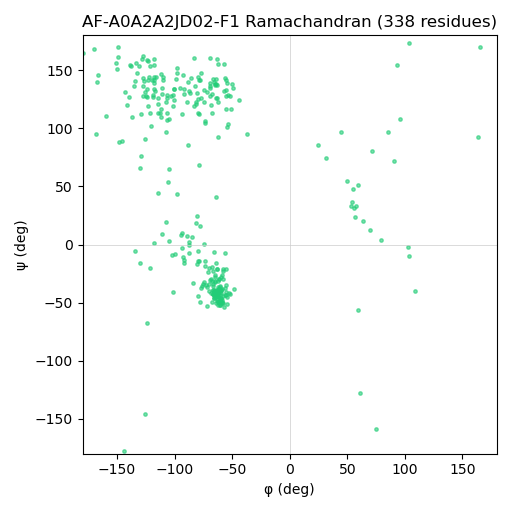0 90.44 256 ALA A CA 1
ATOM 1966 C C . ALA A 1 256 ? 5.171 -6.005 5.004 1.00 90.44 256 ALA A C 1
ATOM 1968 O O . ALA A 1 256 ? 5.205 -7.007 5.725 1.00 90.44 256 ALA A O 1
ATOM 1969 N N . SER A 1 257 ? 6.267 -5.516 4.419 1.00 85.00 257 SER A N 1
ATOM 1970 C CA . SER A 1 257 ? 7.582 -6.149 4.570 1.00 85.00 257 SER A CA 1
ATOM 1971 C C . SER A 1 257 ? 8.067 -6.150 6.024 1.00 85.00 257 SER A C 1
ATOM 1973 O O . SER A 1 257 ? 8.613 -7.155 6.481 1.00 8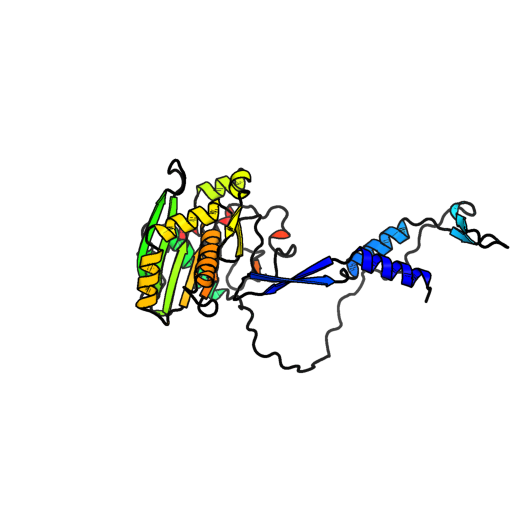5.00 257 SER A O 1
ATOM 1975 N N . TYR A 1 258 ? 7.816 -5.078 6.782 1.00 90.94 258 TYR A N 1
ATOM 1976 C CA . TYR A 1 258 ? 8.162 -4.979 8.200 1.00 90.94 258 TYR A CA 1
ATOM 1977 C C . TYR A 1 258 ? 7.410 -6.011 9.045 1.00 90.94 258 TYR A C 1
ATOM 1979 O O . TYR A 1 258 ? 8.024 -6.693 9.870 1.00 90.94 258 TYR A O 1
ATOM 1987 N N . LEU A 1 259 ? 6.095 -6.142 8.841 1.00 91.31 259 LEU A N 1
ATOM 1988 C CA . LEU A 1 259 ? 5.254 -7.093 9.569 1.00 91.31 259 LEU A CA 1
ATOM 1989 C C . LEU A 1 259 ? 5.712 -8.535 9.333 1.00 91.31 259 LEU A C 1
ATOM 1991 O O . LEU A 1 259 ? 5.823 -9.300 10.290 1.00 91.31 259 LEU A O 1
ATOM 1995 N N . ILE A 1 260 ? 6.036 -8.890 8.089 1.00 85.06 260 ILE A N 1
ATOM 1996 C CA . ILE A 1 260 ? 6.525 -10.229 7.735 1.00 85.06 260 ILE A CA 1
ATOM 1997 C C . ILE A 1 260 ? 7.909 -10.477 8.342 1.00 85.06 260 ILE A C 1
ATOM 1999 O O . ILE A 1 260 ? 8.123 -11.493 9.006 1.00 85.06 260 ILE A O 1
ATOM 2003 N N . ALA A 1 261 ? 8.847 -9.542 8.166 1.00 84.06 261 ALA A N 1
ATOM 2004 C CA . ALA A 1 261 ? 10.223 -9.688 8.641 1.00 84.06 261 ALA A CA 1
ATOM 2005 C C . ALA A 1 261 ? 10.306 -9.856 10.166 1.00 84.06 261 ALA A C 1
ATOM 2007 O O . ALA A 1 261 ? 11.107 -10.643 10.670 1.00 84.06 261 ALA A O 1
ATOM 2008 N N . ASN A 1 262 ? 9.429 -9.166 10.897 1.00 89.69 262 ASN A N 1
ATOM 2009 C CA . ASN A 1 262 ? 9.336 -9.251 12.354 1.00 89.69 262 ASN A CA 1
ATOM 2010 C C . ASN A 1 262 ? 8.374 -10.346 12.845 1.00 89.69 262 ASN A C 1
ATOM 2012 O O . ASN A 1 262 ? 8.115 -10.426 14.045 1.00 89.69 262 ASN A O 1
ATOM 2016 N N . LYS A 1 263 ? 7.848 -11.197 11.951 1.00 90.06 263 LYS A N 1
ATOM 2017 C CA . LYS A 1 263 ? 6.912 -12.292 12.274 1.00 90.06 263 LYS A CA 1
ATOM 2018 C C . LYS A 1 263 ? 5.636 -11.819 12.985 1.00 90.06 263 LYS A C 1
ATOM 2020 O O . LYS A 1 263 ? 5.074 -12.526 13.817 1.00 90.06 263 LYS A O 1
ATOM 2025 N N . LEU A 1 264 ? 5.182 -10.614 12.655 1.00 91.00 264 LEU A N 1
ATOM 2026 C CA . LEU A 1 264 ? 3.960 -9.998 13.179 1.00 91.00 264 LEU A CA 1
ATOM 2027 C C . LEU A 1 264 ? 2.737 -10.286 12.291 1.00 91.00 264 LEU A C 1
ATOM 2029 O O . LEU A 1 264 ? 1.602 -10.053 12.713 1.00 91.00 264 LEU A O 1
ATOM 2033 N N . ALA A 1 265 ? 2.964 -10.784 11.074 1.00 89.62 265 ALA A N 1
ATOM 2034 C CA . ALA A 1 265 ? 1.962 -11.335 10.167 1.00 89.62 265 ALA A CA 1
ATOM 2035 C C . ALA A 1 265 ? 2.595 -12.420 9.278 1.00 89.62 265 ALA A C 1
ATOM 2037 O O . ALA A 1 265 ? 3.787 -12.363 8.977 1.00 89.62 265 ALA A O 1
ATOM 2038 N N . ASP A 1 266 ? 1.792 -13.398 8.854 1.00 82.00 266 ASP A N 1
ATOM 2039 C CA . ASP A 1 266 ? 2.177 -14.354 7.812 1.00 82.00 266 ASP A CA 1
ATOM 2040 C C . ASP A 1 266 ? 1.828 -13.760 6.450 1.00 82.00 266 ASP A C 1
ATOM 2042 O O . ASP A 1 266 ? 0.705 -13.304 6.241 1.00 82.00 266 ASP A O 1
ATOM 2046 N N . ALA A 1 267 ? 2.766 -13.802 5.512 1.00 75.62 267 ALA A N 1
ATOM 2047 C CA . ALA A 1 267 ? 2.578 -13.281 4.171 1.00 75.62 267 ALA A CA 1
ATOM 2048 C C . ALA A 1 267 ? 1.481 -14.020 3.374 1.00 75.62 267 ALA A C 1
ATOM 2050 O O . ALA A 1 267 ? 0.951 -13.459 2.417 1.00 75.62 267 ALA A O 1
ATOM 2051 N N . ALA A 1 268 ? 1.125 -15.255 3.747 1.00 77.44 268 ALA A N 1
ATOM 2052 C CA . ALA A 1 268 ? -0.029 -15.971 3.191 1.00 77.44 268 ALA A CA 1
ATOM 2053 C C . ALA A 1 268 ? -1.377 -15.424 3.702 1.00 77.44 268 ALA A C 1
ATOM 2055 O O . ALA A 1 268 ? -2.416 -15.666 3.094 1.00 77.44 268 ALA A O 1
ATOM 2056 N N . ASN A 1 269 ? -1.359 -14.687 4.813 1.00 81.81 269 ASN A N 1
ATOM 2057 C CA . ASN A 1 269 ? -2.521 -14.080 5.460 1.00 81.81 269 ASN A CA 1
ATOM 2058 C C . ASN A 1 269 ? -2.555 -12.549 5.265 1.00 81.81 269 ASN A C 1
ATOM 2060 O O . ASN A 1 269 ? -3.191 -11.826 6.039 1.00 81.81 269 ASN A O 1
ATOM 2064 N N . MET A 1 270 ? -1.827 -12.050 4.261 1.00 85.44 270 MET A N 1
ATOM 2065 C CA . MET A 1 270 ? -1.735 -10.632 3.933 1.00 85.44 270 MET A CA 1
ATOM 2066 C C . MET A 1 270 ? -2.267 -10.335 2.537 1.00 85.44 270 MET A C 1
ATOM 2068 O O . MET A 1 270 ? -2.000 -11.067 1.589 1.00 85.44 270 MET A O 1
ATOM 2072 N N . GLN A 1 271 ? -2.955 -9.203 2.411 1.00 86.44 271 GLN A N 1
ATOM 2073 C CA . GLN A 1 271 ? -3.357 -8.631 1.132 1.00 86.44 271 GLN A CA 1
ATOM 2074 C C . GLN A 1 271 ? -2.798 -7.211 1.045 1.00 86.44 271 GLN A C 1
ATOM 2076 O O . GLN A 1 271 ? -3.144 -6.359 1.861 1.00 86.44 271 GLN A O 1
ATOM 2081 N N . VAL A 1 272 ? -1.953 -6.955 0.049 1.00 86.69 272 VAL A N 1
ATOM 2082 C CA . VAL A 1 272 ? -1.375 -5.630 -0.199 1.00 86.69 272 VAL A CA 1
ATOM 2083 C C . VAL A 1 272 ? -1.820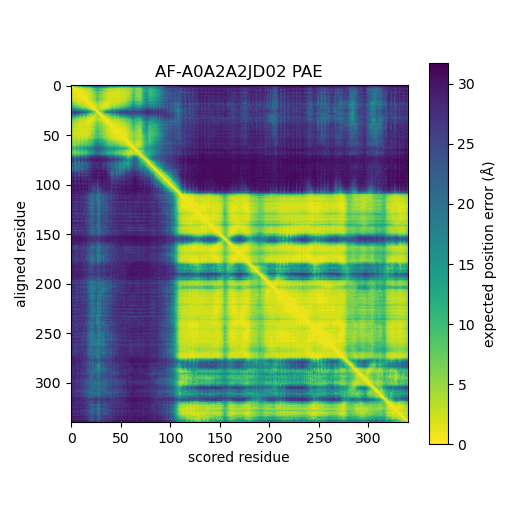 -5.161 -1.573 1.00 86.69 272 VAL A C 1
ATOM 2085 O O . VAL A 1 272 ? -1.683 -5.899 -2.548 1.00 86.69 272 VAL A O 1
ATOM 2088 N N . VAL A 1 273 ? -2.401 -3.968 -1.645 1.00 87.00 273 VAL A N 1
ATOM 2089 C CA . VAL A 1 273 ? -2.737 -3.295 -2.905 1.00 87.00 273 VAL A CA 1
ATOM 2090 C C . VAL A 1 273 ? -2.414 -1.826 -2.718 1.00 87.00 273 VAL A C 1
ATOM 2092 O O . VAL A 1 273 ? -2.867 -1.223 -1.753 1.00 87.00 273 VAL A O 1
ATOM 2095 N N . THR A 1 274 ? -1.629 -1.257 -3.619 1.00 86.62 274 THR A N 1
ATOM 2096 C CA . THR A 1 274 ? -1.183 0.133 -3.549 1.00 86.62 274 THR A CA 1
ATOM 2097 C C . THR A 1 274 ? -1.566 0.883 -4.821 1.00 86.62 274 THR A C 1
ATOM 2099 O O . THR A 1 274 ? -1.829 0.274 -5.859 1.00 86.62 274 THR A O 1
ATOM 2102 N N . PHE A 1 275 ? -1.631 2.211 -4.734 1.00 83.44 275 PHE A N 1
ATOM 2103 C CA . PHE A 1 275 ? -2.012 3.082 -5.847 1.00 83.44 275 PHE A CA 1
ATOM 2104 C C . PHE A 1 275 ? -0.957 4.173 -6.044 1.00 83.44 275 PHE A C 1
ATOM 2106 O O . PHE A 1 275 ? -0.621 4.875 -5.091 1.00 83.44 275 PHE A O 1
ATOM 2113 N N . GLY A 1 276 ? -0.442 4.328 -7.264 1.00 76.75 276 GLY A N 1
ATOM 2114 C CA . GLY A 1 276 ? 0.509 5.397 -7.597 1.00 76.75 276 GLY A CA 1
ATOM 2115 C C . GLY A 1 276 ? 1.790 5.348 -6.770 1.00 76.75 276 GLY A C 1
ATOM 2116 O O . GLY A 1 276 ? 2.148 6.336 -6.132 1.00 76.75 276 GLY A O 1
ATOM 2117 N N . GLU A 1 277 ? 2.445 4.189 -6.705 1.00 65.00 277 GLU A N 1
ATOM 2118 C CA . GLU A 1 277 ? 3.740 4.073 -6.031 1.00 65.00 277 GLU A CA 1
ATOM 2119 C C . GLU A 1 277 ? 4.823 4.873 -6.780 1.00 65.00 277 GLU A C 1
ATOM 2121 O O . GLU A 1 277 ? 4.808 4.983 -8.003 1.00 65.00 277 GLU A O 1
ATOM 2126 N N . ALA A 1 278 ? 5.723 5.508 -6.029 1.00 56.91 278 ALA A N 1
ATOM 2127 C CA . ALA A 1 278 ? 6.654 6.511 -6.539 1.00 56.91 278 ALA A CA 1
ATOM 2128 C C . ALA A 1 278 ? 7.681 5.962 -7.550 1.00 56.91 278 ALA A C 1
ATOM 2130 O O . ALA A 1 278 ? 8.322 4.942 -7.301 1.00 56.91 278 ALA A O 1
ATOM 2131 N N . PHE A 1 279 ? 7.929 6.726 -8.622 1.00 46.72 279 PHE A N 1
ATOM 2132 C CA . PHE A 1 279 ? 8.964 6.457 -9.628 1.00 46.72 279 PHE A CA 1
ATOM 2133 C C . PHE A 1 279 ? 10.373 6.298 -9.030 1.00 46.72 279 PHE A C 1
ATOM 2135 O O . PHE A 1 279 ? 10.788 7.071 -8.165 1.00 46.72 279 PHE A O 1
ATOM 2142 N N . GLY A 1 280 ? 11.154 5.363 -9.584 1.00 43.56 280 GLY A N 1
ATOM 2143 C CA . GLY A 1 280 ? 12.596 5.223 -9.325 1.00 43.56 280 GLY A CA 1
ATOM 2144 C C . GLY A 1 280 ? 12.989 4.098 -8.364 1.00 43.56 280 GLY A C 1
ATOM 2145 O O . GLY A 1 280 ? 14.183 3.856 -8.171 1.00 43.56 280 GLY A O 1
ATOM 2146 N N . TYR A 1 281 ? 12.016 3.376 -7.812 1.00 48.81 281 TYR A N 1
ATOM 2147 C CA . TYR A 1 281 ? 12.233 2.173 -7.011 1.00 48.81 281 TYR A CA 1
ATOM 2148 C C . TYR A 1 281 ? 11.714 0.957 -7.768 1.00 48.81 281 TYR A C 1
ATOM 2150 O O . TYR A 1 281 ? 10.744 1.056 -8.503 1.00 48.81 281 TYR A O 1
ATOM 2158 N N . ARG A 1 282 ? 12.369 -0.195 -7.591 1.00 49.31 282 ARG A N 1
ATOM 2159 C CA . ARG A 1 282 ? 11.943 -1.427 -8.262 1.00 49.31 282 ARG A CA 1
ATOM 2160 C C . ARG A 1 282 ? 10.588 -1.871 -7.713 1.00 49.31 282 ARG A C 1
ATOM 2162 O O . ARG A 1 282 ? 10.527 -2.298 -6.555 1.00 49.31 282 ARG A O 1
ATOM 2169 N N . HIS A 1 283 ? 9.553 -1.816 -8.543 1.00 49.62 283 HIS A N 1
ATOM 2170 C CA . HIS A 1 283 ? 8.246 -2.398 -8.283 1.00 49.62 283 HIS A CA 1
ATOM 2171 C C . HIS A 1 283 ? 8.412 -3.877 -7.927 1.00 49.62 283 HIS A C 1
ATOM 2173 O O . HIS A 1 283 ? 9.093 -4.643 -8.616 1.00 49.62 283 HIS A O 1
ATOM 2179 N N . GLN A 1 284 ? 7.816 -4.289 -6.808 1.00 49.03 284 GLN A N 1
ATOM 2180 C CA . GLN A 1 284 ? 7.926 -5.668 -6.347 1.00 49.03 284 GLN A CA 1
ATOM 2181 C C . GLN A 1 284 ? 6.933 -6.567 -7.085 1.00 49.03 284 GLN A C 1
ATOM 2183 O O . GLN A 1 284 ? 5.724 -6.389 -6.986 1.00 49.03 284 GLN A O 1
ATOM 2188 N N . GLN A 1 285 ? 7.466 -7.601 -7.738 1.00 51.97 285 GLN A N 1
ATOM 2189 C CA . GLN A 1 285 ? 6.776 -8.743 -8.356 1.00 51.97 285 GLN A CA 1
ATOM 2190 C C . GLN A 1 285 ? 5.750 -8.471 -9.455 1.00 51.97 285 GLN A C 1
ATOM 2192 O O . GLN A 1 285 ? 5.889 -9.089 -10.511 1.00 51.97 285 GLN A O 1
ATOM 2197 N N . TYR A 1 286 ? 4.713 -7.668 -9.209 1.00 56.56 286 TYR A N 1
ATOM 2198 C CA . TYR A 1 286 ? 3.635 -7.458 -10.165 1.00 56.56 286 TYR A CA 1
ATOM 2199 C C . TYR A 1 286 ? 3.155 -6.014 -10.201 1.00 56.56 286 TYR A C 1
ATOM 2201 O O . TYR A 1 286 ? 2.631 -5.499 -9.220 1.00 56.56 286 TYR A O 1
ATOM 2209 N N . GLU A 1 287 ? 3.259 -5.398 -11.371 1.00 58.97 287 GLU A N 1
ATOM 2210 C CA . GLU A 1 287 ? 2.575 -4.148 -11.679 1.00 58.97 287 GLU A CA 1
ATOM 2211 C C . GLU A 1 287 ? 1.260 -4.486 -12.390 1.00 58.97 287 GLU A C 1
ATOM 2213 O O . GLU A 1 287 ? 1.232 -5.334 -13.289 1.00 58.97 287 GLU A O 1
ATOM 2218 N N . VAL A 1 288 ? 0.159 -3.845 -11.996 1.00 63.22 288 VAL A N 1
ATOM 2219 C CA . VAL A 1 288 ? -1.093 -3.924 -12.754 1.00 63.22 288 VAL A CA 1
ATOM 2220 C C . VAL A 1 288 ? -1.300 -2.613 -13.469 1.00 63.22 288 VAL A C 1
ATOM 2222 O O . VAL A 1 288 ? -1.642 -1.603 -12.859 1.00 63.22 288 VAL A O 1
ATOM 2225 N N . PHE A 1 289 ? -1.104 -2.657 -14.779 1.00 70.19 289 PHE A N 1
ATOM 2226 C CA . PHE A 1 289 ? -1.116 -1.469 -15.597 1.00 70.19 289 PHE A CA 1
ATOM 2227 C C . PHE A 1 289 ? -2.384 -1.367 -16.440 1.00 70.19 289 PHE A C 1
ATOM 2229 O O . PHE A 1 289 ? -2.735 -2.276 -17.203 1.00 70.19 289 PHE A O 1
ATOM 2236 N N . TYR A 1 290 ? -3.053 -0.224 -16.312 1.00 65.00 290 TYR A N 1
ATOM 2237 C CA . TYR A 1 290 ? -4.195 0.167 -17.124 1.00 65.00 290 TYR A CA 1
ATOM 2238 C C . TYR A 1 290 ? -3.751 1.255 -18.101 1.00 65.00 290 TYR A C 1
ATOM 2240 O O . TYR A 1 290 ? -3.466 2.378 -17.708 1.00 65.00 290 TYR A O 1
ATOM 2248 N N . HIS A 1 291 ? -3.749 0.944 -19.397 1.00 63.69 291 HIS A N 1
ATOM 2249 C CA . HIS A 1 291 ? -3.529 1.932 -20.464 1.00 63.69 291 HIS A CA 1
ATOM 2250 C C . HIS A 1 291 ? -4.805 2.734 -20.807 1.00 63.69 291 HIS A C 1
ATOM 2252 O O . HIS A 1 291 ? -4.943 3.258 -21.912 1.00 63.69 291 HIS A O 1
ATOM 2258 N N . ASN A 1 292 ? -5.788 2.745 -19.909 1.00 69.00 292 ASN A N 1
ATOM 2259 C CA . ASN A 1 292 ? -7.116 3.317 -20.100 1.00 69.00 292 ASN A CA 1
ATOM 2260 C C . ASN A 1 292 ? -7.607 3.942 -18.788 1.00 69.00 292 ASN A C 1
ATOM 2262 O O . ASN A 1 292 ? -6.916 3.927 -17.776 1.00 69.00 292 ASN A O 1
ATOM 2266 N N . ASP A 1 293 ? -8.830 4.454 -18.797 1.00 68.00 293 ASP A N 1
ATOM 2267 C CA . ASP A 1 293 ? -9.473 5.124 -17.665 1.00 68.00 293 ASP A CA 1
ATOM 2268 C C . ASP A 1 293 ? -10.026 4.171 -16.589 1.00 68.00 293 ASP A C 1
ATOM 2270 O O . ASP A 1 293 ? -10.830 4.568 -15.742 1.00 68.00 293 ASP A O 1
ATOM 2274 N N . MET A 1 294 ? -9.606 2.901 -16.607 1.00 79.88 294 MET A N 1
ATOM 2275 C CA . MET A 1 294 ? -9.959 1.886 -15.615 1.00 79.88 294 MET A CA 1
ATOM 2276 C C . MET A 1 294 ? -11.477 1.688 -15.440 1.00 79.88 294 MET A C 1
ATOM 2278 O O . MET A 1 294 ? -11.944 1.361 -14.342 1.00 79.88 294 MET A O 1
ATOM 2282 N N . ARG A 1 295 ? -12.282 1.877 -16.495 1.00 79.06 295 ARG A N 1
ATOM 2283 C CA . ARG A 1 295 ? -13.729 1.581 -16.468 1.00 79.06 295 ARG A CA 1
ATOM 2284 C C . ARG A 1 295 ? -14.015 0.121 -16.086 1.00 79.06 295 ARG A C 1
ATOM 2286 O O . ARG A 1 295 ? -13.171 -0.746 -16.310 1.00 79.06 295 ARG A O 1
ATOM 2293 N N . PRO A 1 296 ? -15.203 -0.195 -15.538 1.00 78.69 296 PRO A N 1
ATOM 2294 C CA . PRO A 1 296 ? -15.609 -1.582 -15.332 1.00 78.69 296 PRO A CA 1
ATOM 2295 C C . PRO A 1 296 ? -15.476 -2.401 -16.626 1.00 78.69 296 PRO A C 1
ATOM 2297 O O . PRO A 1 296 ? -15.975 -1.996 -17.675 1.00 78.69 296 PRO A O 1
ATOM 2300 N N . GLY A 1 297 ? -14.778 -3.538 -16.554 1.00 74.38 297 GLY A N 1
ATOM 2301 C CA . GLY A 1 297 ? -14.498 -4.396 -17.714 1.00 74.38 297 GLY A CA 1
ATOM 2302 C C . GLY A 1 297 ? -13.354 -3.921 -18.617 1.00 74.38 297 GLY A C 1
ATOM 2303 O O . GLY A 1 297 ? -13.101 -4.544 -19.649 1.00 74.38 297 GLY A O 1
ATOM 2304 N N . ALA A 1 298 ? -12.654 -2.843 -18.256 1.00 74.94 298 ALA A N 1
ATOM 2305 C CA . ALA A 1 298 ? -11.490 -2.377 -18.992 1.00 74.94 298 ALA A CA 1
ATOM 2306 C C . ALA A 1 298 ? -10.352 -3.407 -18.953 1.00 74.94 298 ALA A C 1
ATOM 2308 O O . ALA A 1 298 ? -10.102 -4.061 -17.940 1.00 74.94 298 ALA A O 1
ATOM 2309 N N . ALA A 1 299 ? -9.643 -3.539 -20.074 1.00 73.38 299 ALA A N 1
ATOM 2310 C CA . ALA A 1 299 ? -8.487 -4.417 -20.149 1.00 73.38 299 ALA A CA 1
ATOM 2311 C C . ALA A 1 299 ? -7.333 -3.847 -19.313 1.00 73.38 299 ALA A C 1
ATOM 2313 O O . ALA A 1 299 ? -7.010 -2.663 -19.418 1.00 73.38 299 ALA A O 1
ATOM 2314 N N . TYR A 1 300 ? -6.690 -4.712 -18.537 1.00 74.62 300 TYR A N 1
ATOM 2315 C CA . TYR A 1 300 ? -5.470 -4.416 -17.797 1.00 74.62 300 TYR A CA 1
ATOM 2316 C C . TYR A 1 300 ? -4.404 -5.454 -18.104 1.00 74.62 300 TYR A C 1
ATOM 2318 O O . TYR A 1 300 ? -4.686 -6.552 -18.597 1.00 74.62 300 TYR A O 1
ATOM 2326 N N . LYS A 1 301 ? -3.163 -5.106 -17.787 1.00 71.62 301 LYS A N 1
ATOM 2327 C CA . LYS A 1 301 ? -2.020 -5.993 -17.927 1.00 71.62 301 LYS A CA 1
ATOM 2328 C C . LYS A 1 301 ? -1.382 -6.228 -16.569 1.00 71.62 301 LYS A C 1
ATOM 2330 O O . LYS A 1 301 ? -1.064 -5.277 -15.872 1.00 71.62 301 LYS A O 1
ATOM 2335 N N . VAL A 1 302 ? -1.180 -7.496 -16.220 1.00 71.00 302 VAL A N 1
ATOM 2336 C CA . VAL A 1 302 ? -0.364 -7.885 -15.064 1.00 71.00 302 VAL A CA 1
ATOM 2337 C C . VAL A 1 302 ? 1.050 -8.147 -15.563 1.00 71.00 302 VAL A C 1
ATOM 2339 O O . VAL A 1 302 ? 1.286 -9.080 -16.334 1.00 71.00 302 VAL A O 1
ATOM 2342 N N . CYS A 1 303 ? 1.973 -7.297 -15.158 1.00 62.88 303 CYS A N 1
ATOM 2343 C CA . CYS A 1 303 ? 3.381 -7.330 -15.527 1.00 62.88 303 CYS A CA 1
ATOM 2344 C C . CYS A 1 303 ? 4.109 -8.146 -14.467 1.00 62.88 303 CYS A C 1
ATOM 2346 O O . CYS A 1 303 ? 3.819 -7.969 -13.293 1.00 62.88 303 CYS A O 1
ATOM 2348 N N . GLN A 1 304 ? 4.980 -9.082 -14.848 1.00 60.88 304 GLN A N 1
ATOM 2349 C CA . GLN A 1 304 ? 5.682 -9.940 -13.885 1.00 60.88 304 GLN A CA 1
ATOM 2350 C C . GLN A 1 304 ? 7.175 -9.598 -13.836 1.00 60.88 304 GLN A C 1
ATOM 2352 O O . GLN A 1 304 ? 7.844 -9.641 -14.869 1.00 60.88 304 GLN A O 1
ATOM 2357 N N . GLY A 1 305 ? 7.709 -9.385 -12.634 1.00 53.81 305 GLY A N 1
ATOM 2358 C CA . GLY A 1 305 ? 9.122 -9.087 -12.372 1.00 53.81 305 GLY A CA 1
ATOM 2359 C C . GLY A 1 305 ? 9.403 -7.611 -12.070 1.00 53.81 305 GLY A C 1
ATOM 2360 O O . GLY A 1 305 ? 8.508 -6.781 -12.154 1.00 53.81 305 GLY A O 1
ATOM 2361 N N . ASP A 1 306 ? 10.654 -7.317 -11.690 1.00 51.31 306 ASP A N 1
ATOM 2362 C CA . ASP A 1 306 ? 11.145 -5.946 -11.484 1.00 51.31 306 ASP A CA 1
ATOM 2363 C C . ASP A 1 306 ? 11.094 -5.172 -12.816 1.00 51.31 306 ASP A C 1
ATOM 2365 O O . ASP A 1 306 ? 11.715 -5.633 -13.779 1.00 51.31 306 ASP A O 1
ATOM 2369 N N . GLU A 1 307 ? 10.438 -4.007 -12.822 1.00 53.88 307 GLU A N 1
ATOM 2370 C CA . GLU A 1 307 ? 10.414 -2.982 -13.884 1.00 53.88 307 GLU A CA 1
ATOM 2371 C C . GLU A 1 307 ? 10.234 -3.523 -15.322 1.00 53.88 307 GLU A C 1
ATOM 2373 O O . GLU A 1 307 ? 11.191 -3.943 -15.991 1.00 53.88 307 GLU A O 1
ATOM 2378 N N . ASP A 1 308 ? 9.000 -3.513 -15.833 1.00 51.78 308 ASP A N 1
ATOM 2379 C CA . ASP A 1 308 ? 8.680 -3.997 -17.178 1.00 51.78 308 ASP A CA 1
ATOM 2380 C C . ASP A 1 308 ? 8.423 -2.824 -18.136 1.00 51.78 308 ASP A C 1
ATOM 2382 O O . ASP A 1 308 ? 7.354 -2.222 -18.134 1.00 51.78 308 ASP A O 1
ATOM 2386 N N . ASN A 1 309 ? 9.357 -2.566 -19.064 1.00 56.59 309 ASN A N 1
ATOM 2387 C CA . ASN A 1 309 ? 9.207 -1.577 -20.151 1.00 56.59 309 ASN A CA 1
ATOM 2388 C C . ASN A 1 309 ? 7.971 -1.788 -21.048 1.00 56.59 309 ASN A C 1
ATOM 2390 O O . ASN A 1 309 ? 7.725 -1.004 -21.964 1.00 56.59 309 ASN A O 1
ATOM 2394 N N . SER A 1 310 ? 7.238 -2.884 -20.886 1.00 53.66 310 SER A N 1
ATOM 2395 C CA . SER A 1 310 ? 5.960 -3.104 -21.551 1.00 53.66 310 SER A CA 1
ATOM 2396 C C . SER A 1 310 ? 4.747 -2.689 -20.701 1.00 53.66 310 SER A C 1
ATOM 2398 O O . SER A 1 310 ? 3.618 -2.991 -21.100 1.00 53.66 310 SER A O 1
ATOM 2400 N N . CYS A 1 311 ? 4.987 -2.030 -19.566 1.00 62.19 311 CYS A N 1
ATOM 2401 C CA . CYS A 1 311 ? 4.024 -1.469 -18.618 1.00 62.19 311 CYS A CA 1
ATOM 2402 C C . CYS A 1 311 ? 4.320 0.021 -18.372 1.00 62.19 311 CYS A C 1
ATOM 2404 O O . CYS A 1 311 ? 4.690 0.690 -19.345 1.00 62.19 311 CYS A O 1
ATOM 2406 N N . SER A 1 312 ? 4.118 0.585 -17.174 1.00 55.62 312 SER A N 1
ATOM 2407 C CA . SER A 1 312 ? 4.280 2.041 -16.991 1.00 55.62 312 SER A CA 1
ATOM 2408 C C . SER A 1 312 ? 5.703 2.531 -17.294 1.00 55.62 312 SER A C 1
ATOM 2410 O O . SER A 1 312 ? 5.853 3.611 -17.866 1.00 55.62 312 SER A O 1
ATOM 2412 N N . ASP A 1 313 ? 6.727 1.695 -17.089 1.00 54.59 313 ASP A N 1
ATOM 2413 C CA . ASP A 1 313 ? 8.131 1.993 -17.433 1.00 54.59 313 ASP A CA 1
ATOM 2414 C C . ASP A 1 313 ? 8.389 2.168 -18.940 1.00 54.59 313 ASP A C 1
ATOM 2416 O O . ASP A 1 313 ? 9.433 2.670 -19.364 1.00 54.59 313 ASP A O 1
ATOM 2420 N N . GLY A 1 314 ? 7.450 1.730 -19.783 1.00 48.97 314 GLY A N 1
ATOM 2421 C CA . GLY A 1 314 ? 7.487 1.938 -21.230 1.00 48.97 314 GLY A CA 1
ATOM 2422 C C . GLY A 1 314 ? 7.061 3.337 -21.672 1.00 48.97 314 GLY A C 1
ATOM 2423 O O . GLY A 1 314 ? 7.274 3.704 -22.833 1.00 48.97 314 GLY A O 1
ATOM 2424 N N . LEU A 1 315 ? 6.441 4.117 -20.785 1.00 50.12 315 LEU A N 1
ATOM 2425 C CA . LEU A 1 315 ? 5.951 5.454 -21.090 1.00 50.12 315 LEU A CA 1
ATOM 2426 C C . LEU A 1 315 ? 7.040 6.499 -20.832 1.00 50.12 315 LEU A C 1
ATOM 2428 O O . LEU A 1 315 ? 7.535 6.660 -19.723 1.00 50.12 315 LEU A O 1
ATOM 2432 N N . LEU A 1 316 ? 7.371 7.275 -21.867 1.00 38.34 316 LEU A N 1
ATOM 2433 C CA . LEU A 1 316 ? 8.360 8.359 -21.788 1.00 38.34 316 LEU A CA 1
ATOM 2434 C C . LEU A 1 316 ? 7.951 9.488 -20.821 1.00 38.34 316 LEU A C 1
ATOM 2436 O O . LEU A 1 316 ? 8.813 10.241 -20.380 1.00 38.34 316 LEU A O 1
ATOM 2440 N N . ILE A 1 317 ? 6.653 9.609 -20.511 1.00 41.22 317 ILE A N 1
ATOM 2441 C CA . ILE A 1 317 ? 6.081 10.549 -19.539 1.00 41.22 317 ILE A CA 1
ATOM 2442 C C . ILE A 1 317 ? 4.846 9.878 -18.909 1.00 41.22 317 ILE A C 1
ATOM 2444 O O . ILE A 1 317 ? 3.739 10.020 -19.417 1.00 41.22 317 ILE A O 1
ATOM 2448 N N . ALA A 1 318 ? 5.028 9.123 -17.824 1.00 44.38 318 ALA A N 1
ATOM 2449 C CA . ALA A 1 318 ? 3.930 8.586 -17.002 1.00 44.38 318 ALA A CA 1
ATOM 2450 C C . ALA A 1 318 ? 3.565 9.502 -15.807 1.00 44.38 318 ALA A C 1
ATOM 2452 O O . ALA A 1 318 ? 2.806 9.118 -14.927 1.00 44.38 318 ALA A O 1
ATOM 2453 N N . ALA A 1 319 ? 4.101 10.727 -15.768 1.00 53.62 319 ALA A N 1
ATOM 2454 C CA . ALA A 1 319 ? 4.008 11.650 -14.633 1.00 53.62 319 ALA A CA 1
ATOM 2455 C C . ALA A 1 319 ? 2.895 12.709 -14.791 1.00 53.62 319 ALA A C 1
ATOM 2457 O O . ALA A 1 319 ? 3.107 13.898 -14.552 1.00 53.62 319 ALA A O 1
ATOM 2458 N N . SER A 1 320 ? 1.712 12.305 -15.250 1.00 61.44 320 SER A N 1
ATOM 2459 C CA . SER A 1 320 ? 0.545 13.191 -15.292 1.00 61.44 320 SER A CA 1
ATOM 2460 C C . SER A 1 320 ? -0.105 13.235 -13.906 1.00 61.44 320 SER A C 1
ATOM 2462 O O . SER A 1 320 ? -0.528 12.203 -13.392 1.00 61.44 320 SER A O 1
ATOM 2464 N N . ILE A 1 321 ? -0.208 14.421 -13.290 1.00 64.25 321 ILE A N 1
ATOM 2465 C CA . ILE A 1 321 ? -0.899 14.592 -11.995 1.00 64.25 321 ILE A CA 1
ATOM 2466 C C . ILE A 1 321 ? -2.340 14.055 -12.062 1.00 64.25 321 ILE A C 1
ATOM 2468 O O . ILE A 1 321 ? -2.717 13.329 -11.145 1.00 64.25 321 ILE A O 1
ATOM 2472 N N . PRO A 1 322 ? -3.138 14.338 -13.118 1.00 66.69 322 PRO A N 1
ATOM 2473 C CA . PRO A 1 322 ? -4.452 13.720 -13.291 1.00 66.69 322 PRO A CA 1
ATOM 2474 C C . PRO A 1 322 ? -4.455 12.189 -13.206 1.00 66.69 322 PRO A C 1
ATOM 2476 O O . PRO A 1 322 ? -5.331 11.636 -12.543 1.00 66.69 322 PRO A O 1
ATOM 2479 N N . ASP A 1 323 ? -3.476 11.521 -13.820 1.00 67.88 323 ASP A N 1
ATOM 2480 C CA . ASP A 1 323 ? -3.385 10.054 -13.825 1.00 67.88 323 ASP A CA 1
ATOM 2481 C C . ASP A 1 323 ? -2.916 9.523 -12.467 1.00 67.88 323 ASP A C 1
ATOM 2483 O O . ASP A 1 323 ? -3.358 8.469 -12.020 1.00 67.88 323 ASP A O 1
ATOM 2487 N N . HIS A 1 324 ? -2.080 10.291 -11.762 1.00 73.81 324 HIS A N 1
ATOM 2488 C CA . HIS A 1 324 ? -1.639 9.945 -10.413 1.00 73.81 324 HIS A CA 1
ATOM 2489 C C . HIS A 1 324 ? -2.770 9.999 -9.393 1.00 73.81 324 HIS A C 1
ATOM 2491 O O . HIS A 1 324 ? -2.728 9.255 -8.425 1.00 73.81 324 HIS A O 1
ATOM 2497 N N . VAL A 1 325 ? -3.762 10.875 -9.576 1.00 77.75 325 VAL A N 1
ATOM 2498 C CA . VAL A 1 325 ? -4.838 11.094 -8.592 1.00 77.75 325 VAL A CA 1
ATOM 2499 C C . VAL A 1 325 ? -6.152 10.415 -8.965 1.00 77.75 325 VAL A C 1
ATOM 2501 O O . VAL A 1 325 ? -7.062 10.391 -8.137 1.00 77.75 325 VAL A O 1
ATOM 2504 N N . THR A 1 326 ? -6.274 9.869 -10.177 1.00 81.56 326 THR A N 1
ATOM 2505 C CA . THR A 1 326 ? -7.527 9.301 -10.689 1.00 81.56 326 THR A CA 1
ATOM 2506 C C . THR A 1 326 ? -7.401 7.799 -10.905 1.00 81.56 326 THR A C 1
ATOM 2508 O O . THR A 1 326 ? -6.721 7.350 -11.821 1.00 81.56 326 THR A O 1
ATOM 2511 N N . TYR A 1 327 ? -8.130 7.015 -10.112 1.00 82.00 327 TYR A N 1
ATOM 2512 C CA . TYR A 1 327 ? -8.194 5.557 -10.242 1.00 82.00 327 TYR A CA 1
ATOM 2513 C C . TYR A 1 327 ? -9.643 5.118 -10.331 1.00 82.00 327 TYR A C 1
ATOM 2515 O O . TYR A 1 327 ? -10.487 5.591 -9.573 1.00 82.00 327 TYR A O 1
ATOM 2523 N N . PHE A 1 328 ? -9.947 4.195 -11.245 1.00 86.31 328 PHE A N 1
ATOM 2524 C CA . PHE A 1 328 ? -11.302 3.657 -11.410 1.00 86.31 328 PHE A CA 1
ATOM 2525 C C . PHE A 1 328 ? -12.386 4.739 -11.590 1.00 86.31 328 PHE A C 1
ATOM 2527 O O . PHE A 1 328 ? -13.527 4.523 -11.193 1.00 86.31 328 PHE A O 1
ATOM 2534 N N . GLN A 1 329 ? -12.033 5.864 -12.230 1.00 84.31 329 GLN A N 1
ATOM 2535 C CA . GLN A 1 329 ? -12.858 7.073 -12.426 1.00 84.31 329 GLN A CA 1
ATOM 2536 C C . GLN A 1 329 ? -13.130 7.909 -11.162 1.00 84.31 329 GLN A C 1
ATOM 2538 O O . GLN A 1 329 ? -13.946 8.826 -11.205 1.00 84.31 329 GLN A O 1
ATOM 2543 N N . HIS A 1 330 ? -12.428 7.645 -10.063 1.00 84.12 330 HIS A N 1
ATOM 2544 C CA . HIS A 1 330 ? -12.512 8.435 -8.839 1.00 84.12 330 HIS A CA 1
ATOM 2545 C C . HIS A 1 330 ? -11.220 9.208 -8.607 1.00 84.12 330 HIS A C 1
ATOM 2547 O O . HIS A 1 330 ? -10.127 8.644 -8.688 1.00 84.12 330 HIS A O 1
ATOM 2553 N N . ASN A 1 331 ? -11.342 10.492 -8.263 1.00 87.56 331 ASN A N 1
ATOM 2554 C CA . ASN A 1 331 ? -10.218 11.239 -7.717 1.00 87.56 331 ASN A CA 1
ATOM 2555 C C . ASN A 1 331 ? -9.983 10.764 -6.281 1.00 87.56 331 ASN A C 1
ATOM 2557 O O . ASN A 1 331 ? -10.746 11.111 -5.387 1.00 87.56 331 ASN A O 1
ATOM 2561 N N . ILE A 1 332 ? -8.947 9.966 -6.049 1.00 86.56 332 ILE A N 1
ATOM 2562 C CA . ILE A 1 332 ? -8.744 9.258 -4.780 1.00 86.56 332 ILE A CA 1
ATOM 2563 C C . ILE A 1 332 ? -8.617 10.195 -3.569 1.00 86.56 332 ILE A C 1
ATOM 2565 O O . ILE A 1 332 ? -8.979 9.813 -2.459 1.00 86.56 332 ILE A O 1
ATOM 2569 N N . MET A 1 333 ? -8.135 11.424 -3.782 1.00 83.94 333 MET A N 1
ATOM 2570 C CA . MET A 1 333 ? -7.983 12.419 -2.720 1.00 83.94 333 MET A CA 1
ATOM 2571 C C . MET A 1 333 ? -9.311 13.101 -2.396 1.00 83.94 333 MET A C 1
ATOM 2573 O O . MET A 1 333 ? -9.635 13.253 -1.227 1.00 83.94 333 MET A O 1
ATOM 2577 N N . ALA A 1 334 ? -10.083 13.500 -3.411 1.00 83.88 334 ALA A N 1
ATOM 2578 C CA . ALA A 1 334 ? -11.376 14.156 -3.209 1.00 83.88 334 ALA A CA 1
ATOM 2579 C C . ALA A 1 334 ? -12.467 13.169 -2.773 1.00 83.88 334 ALA A C 1
ATOM 2581 O O . ALA A 1 334 ? -13.331 13.516 -1.968 1.00 83.88 334 ALA A O 1
ATOM 2582 N N . TRP A 1 335 ? -12.401 11.935 -3.278 1.00 83.12 335 TRP A N 1
ATOM 2583 C CA . TRP A 1 335 ? -13.445 10.937 -3.100 1.00 83.12 335 TRP A CA 1
ATOM 2584 C C . TRP A 1 335 ? -13.657 10.628 -1.617 1.00 83.12 335 TRP A C 1
ATOM 2586 O O . TRP A 1 335 ? -14.757 10.804 -1.109 1.00 83.12 335 TRP A O 1
ATOM 2596 N N . GLY A 1 336 ? -12.587 10.300 -0.884 1.00 77.06 336 GLY A N 1
ATOM 2597 C CA . GLY A 1 336 ? -12.662 1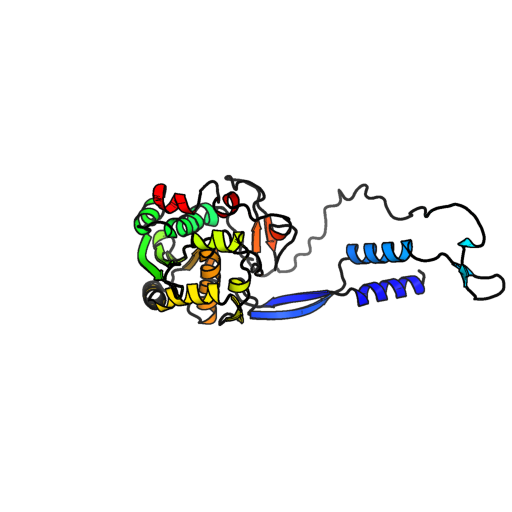0.037 0.558 1.00 77.06 336 GLY A CA 1
ATOM 2598 C C . GLY A 1 336 ? -13.066 11.239 1.414 1.00 77.06 336 GLY A C 1
ATOM 2599 O O . GLY A 1 336 ? -13.616 11.059 2.496 1.00 77.06 336 GLY A O 1
ATOM 2600 N N . THR A 1 337 ? -12.805 12.465 0.962 1.00 77.62 337 THR A N 1
ATOM 2601 C CA . THR A 1 337 ? -13.116 13.671 1.742 1.00 77.62 337 THR A CA 1
ATOM 2602 C C . THR A 1 337 ? -14.571 14.116 1.573 1.00 77.62 337 THR A C 1
ATOM 2604 O O . THR A 1 337 ? -15.149 14.639 2.524 1.00 77.62 337 THR A O 1
ATOM 2607 N N . PHE A 1 338 ? -15.174 13.915 0.396 1.00 71.56 338 PHE A N 1
ATOM 2608 C CA . PHE A 1 338 ? -16.461 14.542 0.058 1.00 71.56 338 PHE A CA 1
ATOM 2609 C C . PHE A 1 338 ? -17.541 13.595 -0.481 1.0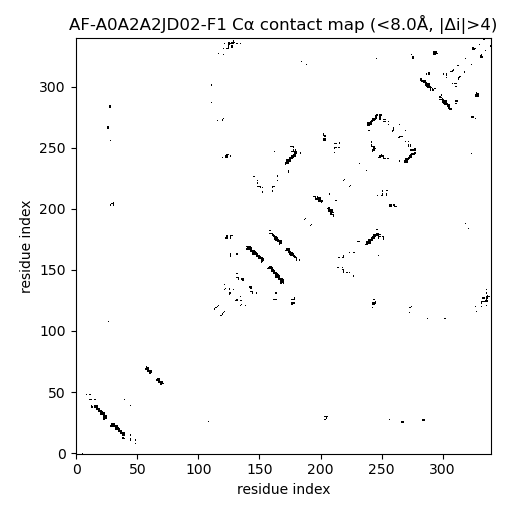0 71.56 338 PHE A C 1
ATOM 2611 O O . PHE A 1 338 ? -18.706 13.985 -0.528 1.00 71.56 338 PHE A O 1
ATOM 2618 N N . GLU A 1 339 ? -17.191 12.383 -0.910 1.00 60.97 339 GLU A N 1
ATOM 2619 C CA . GLU A 1 339 ? -18.051 11.565 -1.783 1.00 60.97 339 GLU A CA 1
ATOM 2620 C C . GLU A 1 339 ? -18.181 10.088 -1.350 1.00 60.97 339 GLU A C 1
ATOM 2622 O O . GLU A 1 339 ? -18.955 9.346 -1.960 1.00 60.97 339 GLU A O 1
ATOM 2627 N N . LEU A 1 340 ? -17.434 9.658 -0.325 1.00 70.19 340 LEU A N 1
ATOM 2628 C CA . LEU A 1 340 ? -17.346 8.280 0.192 1.00 70.19 340 LEU A CA 1
ATOM 2629 C C . LEU A 1 340 ? -18.067 8.155 1.533 1.00 70.19 340 LEU A C 1
ATOM 2631 O O . LEU A 1 340 ? -18.917 7.247 1.675 1.00 70.19 340 LEU A O 1
#

Solvent-accessible surface area (backbone atoms only — not comparable to full-atom values): 19948 Å² total; per-residue (Å²): 132,62,70,64,59,55,51,51,51,52,50,53,42,63,77,50,45,41,79,48,69,48,65,41,58,67,79,67,40,62,61,41,67,58,68,48,81,38,72,51,59,65,70,59,53,51,50,53,49,48,53,52,59,73,68,52,83,58,63,43,72,41,88,98,48,92,52,76,41,62,46,82,80,75,65,86,87,79,80,86,80,82,90,67,86,70,96,76,78,97,73,89,86,83,88,90,82,91,73,95,63,91,76,75,85,73,81,66,88,74,86,51,68,63,52,45,63,76,42,44,46,55,54,26,12,18,45,56,21,98,54,39,53,56,29,38,50,69,74,39,59,70,41,45,67,74,47,79,46,80,43,67,66,43,100,83,52,83,46,62,40,37,29,37,36,32,36,30,60,73,76,37,28,38,37,44,31,20,25,48,49,75,66,52,57,50,48,64,72,70,58,62,54,72,64,61,65,44,67,37,83,38,87,49,51,65,70,41,40,42,53,49,51,50,42,37,48,51,54,37,72,71,47,49,49,60,55,48,53,50,48,44,69,77,40,72,87,37,32,40,36,29,18,6,29,36,62,4,15,49,26,22,54,51,49,53,38,41,32,42,60,70,67,72,43,56,56,92,47,48,49,78,54,65,39,53,60,66,88,92,60,78,52,63,43,60,50,78,38,56,95,59,72,47,51,94,89,53,76,69,43,81,42,81,46,66,71,49,60,91,42,67,72,49,46,97,74,74,83,47,67,70,65,61,41,42,54,69,79,35,45,40,61,57,34,23,56,76,74,73

Secondary structure (DSSP, 8-state):
--HHHHHHHHHHHHHTPEEEEEEESSTT--SEEEEEEEPPPHHHHHHHHHHHHHHSPPEEEPTTSS-EEEGGGT---------S--S-------------------------HHHIIIIIHHHHHHTTSS-HHHHHHHHSTTEEEEEEEEEE-STTS-SEEEEEEEEETTTTEEEEEEEPPHHHHHHHHHT-THHHH-EEE-TTSSEEEHHHHHHHHHHIIIIIHHHHHHHHHH-TT-EEEEEEETHHHHHHHHHHHHHHHTTSS-GGGEEEEEESPPTTS---SEEEE-SS---TT---EEEESS--TTSGGG-TT---HHHHHEETTEEHHHHHHHT-

Radius of gyration: 27.26 Å; Cα contacts (8 Å, |Δi|>4): 499; chains: 1; bounding box: 69×55×80 Å